Protein AF-A0A1S1Z083-F1 (afdb_monomer)

Solvent-accessible surface area (backbone atoms only — not comparable to full-atom values): 10699 Å² total; per-residue (Å²): 112,67,68,60,54,52,50,52,47,52,53,42,59,62,45,45,59,61,42,53,51,51,49,52,52,49,42,53,52,43,52,53,51,50,52,54,50,52,54,49,50,57,51,48,63,59,44,50,69,55,51,50,59,49,53,60,47,42,76,77,44,92,66,84,86,90,70,78,74,82,45,74,66,49,44,50,52,54,54,47,67,73,48,82,87,44,71,71,58,43,52,47,53,53,50,52,53,49,54,54,52,52,55,58,45,48,54,26,50,45,32,30,57,46,23,40,53,46,8,49,48,41,29,62,44,38,47,57,62,21,54,54,26,50,77,70,71,36,59,66,62,19,50,55,34,48,52,52,14,54,52,33,32,56,52,11,42,50,24,12,50,51,15,46,56,52,32,56,55,52,51,54,49,50,52,56,52,51,53,51,52,52,52,51,52,53,53,59,45,56,53,53,52,58,69,69,59,81,82,86,128

InterPro domains:
  IPR002898 MotA/TolQ/ExbB proton channel [PF01618] (91-172)
  IPR050790 ExbB/TolQ Biopolymer Transport [PTHR30625] (20-191)

Sequence (201 aa):
MDYVNKILFWISSGLMFPTVVALIVMFIISLVKLGENYQAFIQRVKQKKVIKPYIDQLKQTLVQPEFESSSLLMSSIMELFTFQDSLVRRERVIAEFEAKGRKSLSILKNLAKMGPVVGLMGTLIPMGPALVGLSSGDIASMANNMQMAFATTVVGLIIGGIGFILQNFQQRWFAEDYATLVFIVDLMQEENEKKKQPVLN

Secondary structure (DSSP, 8-state):
-HHHHHHHHHHHHHHHHHHHHHHHHHHHHHHHHHHHHHHHHHHHHHHHHHHHHHHHHHTTS-----S---SHHHHHHHHHHH-TT-HHHHHHHHHHHHHHHHHHHHHHHHHHHHHHHHHHHHHHHHHHHHHHHHHTT-HHHHHHHHHHHHHHHHHHHHHHHHHHHHHHHHHHHHHHHHHHHHHHHHHHHHHHHHHHSS---

pLDDT: mean 85.76, std 9.94, range [39.69, 98.19]

Radius of gyration: 26.5 Å; Cα contacts (8 Å, |Δi|>4): 154; chains: 1; bounding box: 56×36×83 Å

Foldseek 3Di:
DVVVVVVVLCVLLVVLVVLVVVLVVLLVVLVVLLVVVVVVVVVVVVVCVVVVVVLVVCVVPNDQDPDDCPDLLSVLSNQCVVCLDDPVSLVVSLVVLVVVLVVSLVSLVCLLPVLQVSLQSQQVSLVVVLVVCVVVVNVVSNVVSNVRSVVSNVSSVVSNVSSVVSSVVSVVVSVVSSVSSVVSSVSSVVVVVVVVPPPDD

Structure (mmCIF, N/CA/C/O backbone):
data_AF-A0A1S1Z083-F1
#
_entry.id   AF-A0A1S1Z083-F1
#
loop_
_atom_site.group_PDB
_atom_site.id
_atom_site.type_symbol
_atom_site.label_atom_id
_atom_site.label_alt_id
_atom_site.label_comp_id
_atom_site.label_asym_id
_atom_site.label_entity_id
_atom_site.label_seq_id
_atom_site.pdbx_PDB_ins_code
_atom_site.Cartn_x
_atom_site.Cartn_y
_atom_site.Cartn_z
_atom_site.occupancy
_atom_site.B_iso_or_equiv
_atom_site.auth_seq_id
_atom_site.auth_comp_id
_atom_site.auth_asym_id
_atom_site.auth_atom_id
_atom_site.pdbx_PDB_model_num
ATOM 1 N N . MET A 1 1 ? 19.079 -22.578 -31.623 1.00 61.78 1 MET A N 1
ATOM 2 C CA . MET A 1 1 ? 19.297 -21.507 -30.625 1.00 61.78 1 MET A CA 1
ATOM 3 C C . MET A 1 1 ? 18.619 -20.197 -31.029 1.00 61.78 1 MET A C 1
ATOM 5 O O . MET A 1 1 ? 17.928 -19.624 -30.198 1.00 61.78 1 MET A O 1
ATOM 9 N N . ASP A 1 2 ? 18.685 -19.778 -32.299 1.00 78.75 2 ASP A N 1
ATOM 10 C CA . ASP A 1 2 ? 18.092 -18.501 -32.753 1.00 78.75 2 ASP A CA 1
ATOM 11 C C . ASP A 1 2 ? 16.567 -18.394 -32.629 1.00 78.75 2 ASP A C 1
ATOM 13 O O . ASP A 1 2 ? 16.053 -17.324 -32.317 1.00 78.75 2 ASP A O 1
ATOM 17 N N . TYR A 1 3 ? 15.825 -19.489 -32.826 1.00 85.88 3 TYR A N 1
ATOM 18 C CA . TYR A 1 3 ? 14.364 -19.487 -32.665 1.00 85.88 3 TYR A CA 1
ATOM 19 C C . TYR A 1 3 ? 13.929 -19.236 -31.216 1.00 85.88 3 TYR A C 1
ATOM 21 O O . TYR A 1 3 ? 13.023 -18.443 -30.980 1.00 85.88 3 TYR A O 1
ATOM 29 N N . VAL A 1 4 ? 14.609 -19.855 -30.246 1.00 83.62 4 VAL A N 1
ATOM 30 C CA . VAL A 1 4 ? 14.336 -19.658 -28.813 1.00 83.62 4 VAL A CA 1
ATOM 31 C C . VAL A 1 4 ? 14.630 -18.211 -28.422 1.00 83.62 4 VAL A C 1
ATOM 33 O O . VAL A 1 4 ? 13.779 -17.553 -27.831 1.00 83.62 4 VAL A O 1
ATOM 36 N N . ASN A 1 5 ? 15.780 -17.679 -28.839 1.00 77.94 5 ASN A N 1
ATOM 37 C CA . ASN A 1 5 ? 16.156 -16.293 -28.557 1.00 77.94 5 ASN A CA 1
ATOM 38 C C . ASN A 1 5 ? 15.184 -15.283 -29.189 1.00 77.94 5 ASN A C 1
ATOM 40 O O . ASN A 1 5 ? 14.810 -14.312 -28.536 1.00 77.94 5 ASN A O 1
ATOM 44 N N . LYS A 1 6 ? 14.714 -15.524 -30.423 1.00 81.56 6 LYS A N 1
ATOM 45 C CA . LYS A 1 6 ? 13.708 -14.673 -31.084 1.00 81.56 6 LYS A CA 1
ATOM 46 C C . LYS A 1 6 ? 12.361 -14.690 -30.364 1.00 81.56 6 LYS A C 1
ATOM 48 O O . LYS A 1 6 ? 11.753 -13.634 -30.217 1.00 81.56 6 LYS A O 1
ATOM 53 N N . ILE A 1 7 ? 11.914 -15.858 -29.899 1.00 85.31 7 ILE A N 1
ATOM 54 C CA . ILE A 1 7 ? 10.669 -15.990 -29.130 1.00 85.31 7 ILE A CA 1
ATOM 55 C C . ILE A 1 7 ? 10.795 -15.262 -27.785 1.00 85.31 7 ILE A C 1
ATOM 57 O O . ILE A 1 7 ? 9.921 -14.471 -27.442 1.00 85.31 7 ILE A O 1
ATOM 61 N N . LEU A 1 8 ? 11.897 -15.461 -27.053 1.00 81.12 8 LEU A N 1
ATOM 62 C CA . LEU A 1 8 ? 12.150 -14.766 -25.784 1.00 81.12 8 LEU A CA 1
ATOM 63 C C . LEU A 1 8 ? 12.210 -13.244 -25.964 1.00 81.12 8 LEU A C 1
ATOM 65 O O . LEU A 1 8 ? 11.647 -12.510 -25.153 1.00 81.12 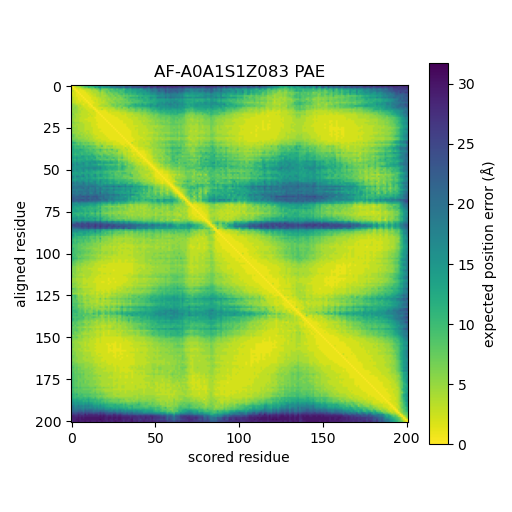8 LEU A O 1
ATOM 69 N N . PHE A 1 9 ? 12.858 -12.770 -27.029 1.00 80.44 9 PHE A N 1
ATOM 70 C CA . PHE A 1 9 ? 12.930 -11.346 -27.348 1.00 80.44 9 PHE A CA 1
ATOM 71 C C . PHE A 1 9 ? 11.541 -10.762 -27.625 1.00 80.44 9 PHE A C 1
ATOM 73 O O . PHE A 1 9 ? 11.179 -9.749 -27.037 1.00 80.44 9 PHE A O 1
ATOM 80 N N . TRP A 1 10 ? 10.728 -11.440 -28.440 1.00 83.75 10 TRP A N 1
ATOM 81 C CA . TRP A 1 10 ? 9.350 -11.025 -28.717 1.00 83.75 10 TRP A CA 1
ATOM 82 C C . TRP A 1 10 ? 8.485 -10.962 -27.458 1.00 83.75 10 TRP A C 1
ATOM 84 O O . TRP A 1 10 ? 7.745 -9.998 -27.271 1.00 83.75 10 TRP A O 1
ATOM 94 N N . ILE A 1 11 ? 8.603 -11.960 -26.579 1.00 84.06 11 ILE A N 1
ATOM 95 C CA . ILE A 1 11 ? 7.876 -11.987 -25.305 1.00 84.06 11 ILE A CA 1
ATOM 96 C C . ILE A 1 11 ? 8.317 -10.817 -24.417 1.00 84.06 11 ILE A C 1
ATOM 98 O O . ILE A 1 11 ? 7.468 -10.094 -23.903 1.00 84.06 11 ILE A O 1
ATOM 102 N N . SER A 1 12 ? 9.627 -10.600 -24.263 1.00 81.00 12 SER A N 1
ATOM 103 C CA . SER A 1 12 ? 10.177 -9.528 -23.423 1.00 81.00 12 SER A CA 1
ATOM 104 C C . SER A 1 12 ? 9.788 -8.138 -23.937 1.00 81.00 12 SER A C 1
ATOM 106 O O . SER A 1 12 ? 9.225 -7.335 -23.195 1.00 81.00 12 SER A O 1
ATOM 108 N N . SER A 1 13 ? 9.997 -7.869 -25.229 1.00 81.50 13 SER A N 1
ATOM 109 C CA . SER A 1 13 ? 9.636 -6.592 -25.852 1.00 81.50 13 SER A CA 1
ATOM 110 C C . SER A 1 13 ? 8.125 -6.350 -25.851 1.00 81.50 13 SER A C 1
ATOM 112 O O . SER A 1 13 ? 7.692 -5.222 -25.625 1.00 81.50 13 SER A O 1
ATOM 114 N N . GLY A 1 14 ? 7.310 -7.396 -26.024 1.00 86.62 14 GLY A N 1
ATOM 115 C CA . GLY A 1 14 ? 5.854 -7.304 -25.893 1.00 86.62 14 GLY A CA 1
ATOM 116 C C . GLY A 1 14 ? 5.398 -6.964 -24.470 1.00 86.62 14 GLY A C 1
ATOM 117 O O . GLY A 1 14 ? 4.393 -6.278 -24.294 1.00 86.62 14 GLY A O 1
ATOM 118 N N . LEU A 1 15 ? 6.161 -7.375 -23.452 1.00 88.69 15 LEU A N 1
ATOM 119 C CA . LEU A 1 15 ? 5.870 -7.096 -22.044 1.00 88.69 15 LEU A CA 1
ATOM 120 C C . LEU A 1 15 ? 6.208 -5.659 -21.617 1.00 88.69 15 LEU A C 1
ATOM 122 O O . LEU A 1 15 ? 5.798 -5.220 -20.542 1.00 88.69 15 LEU A O 1
ATOM 126 N N . MET A 1 16 ? 6.912 -4.899 -22.455 1.00 88.94 16 MET A N 1
ATOM 127 C CA . MET A 1 16 ? 7.300 -3.518 -22.171 1.00 88.94 16 MET A CA 1
ATOM 128 C C . MET A 1 16 ? 6.085 -2.607 -21.967 1.00 88.94 16 MET A C 1
ATOM 130 O O . MET A 1 16 ? 5.965 -1.940 -20.939 1.00 88.94 16 MET A O 1
ATOM 134 N N . PHE A 1 17 ? 5.151 -2.625 -22.920 1.00 91.12 17 PHE A N 1
ATOM 135 C CA . PHE A 1 17 ? 3.930 -1.825 -22.862 1.00 91.12 17 PHE A CA 1
ATOM 136 C C . PHE A 1 17 ? 3.078 -2.116 -21.610 1.00 91.12 17 PHE A C 1
ATOM 138 O O . PHE A 1 17 ? 2.804 -1.174 -20.862 1.00 91.12 17 PHE A O 1
ATOM 145 N N . PRO A 1 18 ? 2.702 -3.376 -21.296 1.00 93.12 18 PRO A N 1
ATOM 146 C CA . PRO A 1 18 ? 1.917 -3.660 -20.098 1.00 93.12 18 PRO A CA 1
ATOM 147 C C . PRO A 1 18 ? 2.672 -3.333 -18.805 1.00 93.12 18 PRO A C 1
ATOM 149 O O . PRO A 1 18 ? 2.039 -2.902 -17.844 1.00 93.12 18 PRO A O 1
ATOM 152 N N . THR A 1 19 ? 4.003 -3.466 -18.775 1.00 93.81 19 THR A N 1
ATOM 153 C CA . THR A 1 19 ? 4.814 -3.089 -17.603 1.00 93.81 19 THR A CA 1
ATOM 154 C C . THR A 1 19 ? 4.730 -1.589 -17.332 1.00 93.81 19 THR A C 1
ATOM 156 O O . THR A 1 19 ? 4.458 -1.184 -16.203 1.00 93.81 19 THR A O 1
ATOM 159 N N . VAL A 1 20 ? 4.896 -0.753 -18.362 1.00 92.75 20 VAL A N 1
ATOM 160 C CA . VAL A 1 20 ? 4.796 0.710 -18.228 1.00 92.75 20 VAL A CA 1
ATOM 161 C C . VAL A 1 20 ? 3.381 1.129 -17.823 1.00 92.75 20 VAL A C 1
ATOM 163 O O . VAL A 1 20 ? 3.221 1.948 -16.918 1.00 92.75 20 VAL A O 1
ATOM 166 N N . VAL A 1 21 ? 2.346 0.535 -18.425 1.00 95.44 21 VAL A N 1
ATOM 167 C CA . VAL A 1 21 ? 0.946 0.808 -18.057 1.00 95.44 21 VAL A CA 1
ATOM 168 C C . VAL A 1 21 ? 0.672 0.422 -16.602 1.00 95.44 21 VAL A C 1
ATOM 170 O O . VAL A 1 21 ? 0.122 1.228 -15.851 1.00 95.44 21 VAL A O 1
ATOM 173 N N . ALA A 1 22 ? 1.090 -0.772 -16.173 1.00 95.81 22 ALA A N 1
ATOM 174 C CA . ALA A 1 22 ? 0.936 -1.218 -14.792 1.00 95.81 22 ALA A CA 1
ATOM 175 C C . ALA A 1 22 ? 1.646 -0.271 -13.815 1.00 95.81 22 ALA A C 1
ATOM 177 O O . ALA A 1 22 ? 1.064 0.111 -12.802 1.00 95.81 22 ALA A O 1
ATOM 178 N N . LEU A 1 23 ? 2.864 0.165 -14.141 1.00 95.81 23 LEU A N 1
ATOM 179 C CA . LEU A 1 23 ? 3.636 1.102 -13.331 1.00 95.81 23 LEU A CA 1
ATOM 180 C C . LEU A 1 23 ? 2.918 2.452 -13.170 1.00 95.81 23 LEU A C 1
ATOM 182 O O . LEU A 1 23 ? 2.806 2.952 -12.052 1.00 95.81 23 LEU A O 1
ATOM 186 N N . ILE A 1 24 ? 2.370 3.013 -14.253 1.00 96.56 24 ILE A N 1
ATOM 187 C CA . ILE A 1 24 ? 1.594 4.264 -14.214 1.00 96.56 24 ILE A CA 1
ATOM 188 C C . ILE A 1 24 ? 0.332 4.094 -13.359 1.00 96.56 24 ILE A C 1
ATOM 190 O O . ILE A 1 24 ? 0.044 4.935 -12.507 1.00 96.56 24 ILE A O 1
ATOM 194 N N . VAL A 1 25 ? -0.403 2.992 -13.533 1.00 97.44 25 VAL A N 1
ATOM 195 C CA . VAL A 1 25 ? -1.604 2.700 -12.735 1.00 97.44 25 VAL A CA 1
ATOM 196 C C . VAL A 1 25 ? -1.255 2.579 -11.251 1.00 97.44 25 VAL A C 1
ATOM 198 O O . VAL A 1 25 ? -1.907 3.197 -10.410 1.00 97.44 25 VAL A O 1
ATOM 201 N N . MET A 1 26 ? -0.198 1.840 -10.908 1.00 97.56 26 MET A N 1
ATOM 202 C CA . MET A 1 26 ? 0.267 1.712 -9.525 1.00 97.56 26 MET A CA 1
ATOM 203 C C . MET A 1 26 ? 0.734 3.051 -8.947 1.00 97.56 26 MET A C 1
ATOM 205 O O . MET A 1 26 ? 0.487 3.317 -7.770 1.00 97.56 26 MET A O 1
ATOM 209 N N . PHE A 1 27 ? 1.351 3.912 -9.760 1.00 97.69 27 PHE A N 1
ATOM 210 C CA . PHE A 1 27 ? 1.729 5.263 -9.354 1.00 97.69 27 PHE A CA 1
ATOM 211 C C . PHE A 1 27 ? 0.506 6.100 -8.983 1.00 97.69 27 PHE A C 1
ATOM 213 O O . PHE A 1 27 ? 0.452 6.634 -7.874 1.00 97.69 27 PHE A O 1
ATOM 220 N N . ILE A 1 28 ? -0.520 6.129 -9.835 1.00 97.88 28 ILE A N 1
ATOM 221 C CA . ILE A 1 28 ? -1.776 6.836 -9.552 1.00 97.88 28 ILE A CA 1
ATOM 222 C C . ILE A 1 28 ? -2.424 6.293 -8.272 1.00 97.88 28 ILE A C 1
ATOM 224 O O . ILE A 1 28 ? -2.782 7.069 -7.386 1.00 97.88 28 ILE A O 1
ATOM 228 N N . ILE A 1 29 ? -2.512 4.966 -8.123 1.00 96.38 29 ILE A N 1
ATOM 229 C CA . ILE A 1 29 ? -3.058 4.332 -6.912 1.00 96.38 29 ILE A CA 1
ATOM 230 C C . ILE A 1 29 ? -2.255 4.745 -5.670 1.00 96.38 29 ILE A C 1
ATOM 232 O O . ILE A 1 29 ? -2.850 5.028 -4.629 1.00 96.38 29 ILE A O 1
ATOM 236 N N . SER A 1 30 ? -0.924 4.815 -5.760 1.00 97.00 30 SER A N 1
ATOM 237 C CA . SER A 1 30 ? -0.079 5.230 -4.634 1.00 97.00 30 SER A CA 1
ATOM 238 C C . SER A 1 30 ? -0.352 6.674 -4.200 1.00 97.00 30 SER A C 1
ATOM 240 O O . SER A 1 30 ? -0.443 6.937 -3.001 1.00 97.00 30 SER A O 1
ATOM 242 N N . LEU A 1 31 ? -0.579 7.587 -5.152 1.00 96.56 31 LEU A N 1
ATOM 243 C CA . LEU A 1 31 ? -0.923 8.983 -4.870 1.00 96.56 31 LEU A CA 1
ATOM 244 C C . LEU A 1 31 ? -2.312 9.112 -4.238 1.00 96.56 31 LEU A C 1
ATOM 246 O O . LEU A 1 31 ? -2.472 9.831 -3.252 1.00 96.56 31 LEU A O 1
ATOM 250 N N . VAL A 1 32 ? -3.301 8.372 -4.751 1.00 96.06 32 VAL A N 1
ATOM 251 C CA . VAL A 1 32 ? -4.649 8.334 -4.164 1.00 96.06 32 VAL A CA 1
ATOM 252 C C . VAL A 1 32 ? -4.586 7.829 -2.721 1.00 96.06 32 VAL A C 1
ATOM 254 O O . VAL A 1 32 ? -5.123 8.471 -1.821 1.00 96.06 32 VAL A O 1
ATOM 257 N N . LYS A 1 33 ? -3.859 6.733 -2.461 1.00 93.69 33 LYS A N 1
ATOM 258 C CA . LYS A 1 33 ? -3.701 6.182 -1.105 1.00 93.69 33 LYS A CA 1
ATOM 259 C C . LYS A 1 33 ? -2.965 7.125 -0.158 1.00 93.69 33 LYS A C 1
ATOM 261 O O . LYS A 1 33 ? -3.289 7.168 1.028 1.00 93.69 33 LYS A O 1
ATOM 266 N N . LEU A 1 34 ? -2.008 7.895 -0.667 1.00 93.69 34 LEU A N 1
ATOM 267 C CA . LEU A 1 34 ? -1.325 8.928 0.104 1.00 93.69 34 LEU A CA 1
ATOM 268 C C . LEU A 1 34 ? -2.300 10.036 0.530 1.00 93.69 34 LEU A C 1
ATOM 270 O O . LEU A 1 34 ? -2.310 10.414 1.703 1.00 93.69 34 LEU A O 1
ATOM 274 N N . GLY A 1 35 ? -3.167 10.489 -0.381 1.00 90.81 35 GLY A N 1
ATOM 275 C CA . GLY A 1 35 ? -4.223 11.462 -0.088 1.00 90.81 35 GLY A CA 1
ATOM 276 C C . GLY A 1 35 ? -5.263 10.944 0.913 1.00 90.81 35 GLY A C 1
ATOM 277 O O . GLY A 1 35 ? -5.538 11.607 1.914 1.00 90.81 35 GLY A O 1
ATOM 278 N N . GLU A 1 36 ? -5.783 9.731 0.702 1.00 88.38 36 GLU A N 1
ATOM 279 C CA . GLU A 1 36 ? -6.720 9.078 1.630 1.00 88.38 36 GLU A CA 1
ATOM 280 C C . GLU A 1 36 ? -6.130 8.971 3.045 1.00 88.38 36 GLU A C 1
ATOM 282 O O . GLU A 1 36 ? -6.797 9.267 4.039 1.00 88.38 36 GLU A O 1
ATOM 287 N N . ASN A 1 37 ? -4.855 8.587 3.156 1.00 87.06 37 ASN A N 1
ATOM 288 C CA . ASN A 1 37 ? -4.204 8.444 4.452 1.00 87.06 37 ASN A CA 1
ATOM 289 C C . ASN A 1 37 ? -3.940 9.794 5.135 1.00 87.06 37 ASN A C 1
ATOM 291 O O . ASN A 1 37 ? -3.983 9.873 6.362 1.00 87.06 37 ASN A O 1
ATOM 295 N N . TYR A 1 38 ? -3.694 10.860 4.369 1.00 86.44 38 TYR A N 1
ATOM 296 C CA . TYR A 1 38 ? -3.587 12.216 4.911 1.00 86.44 38 TYR A CA 1
ATOM 297 C C . TYR A 1 38 ? -4.922 12.695 5.498 1.00 86.44 38 TYR A C 1
ATOM 299 O O . TYR A 1 38 ? -4.967 13.215 6.616 1.00 86.44 38 TYR A O 1
ATOM 307 N N . GLN A 1 39 ? -6.030 12.442 4.797 1.00 82.81 39 GLN A N 1
ATOM 308 C CA . GLN A 1 39 ? -7.369 12.717 5.317 1.00 82.81 39 GLN A CA 1
ATOM 309 C C . GLN A 1 39 ? -7.654 11.907 6.591 1.00 82.81 39 GLN A C 1
ATOM 311 O O . GLN A 1 39 ? -8.108 12.469 7.593 1.00 82.81 39 GLN A O 1
ATOM 316 N N . ALA A 1 40 ? -7.331 10.611 6.583 1.00 81.88 40 ALA A N 1
ATOM 317 C CA . ALA A 1 40 ? -7.477 9.741 7.747 1.00 81.88 40 ALA A CA 1
ATOM 318 C C . ALA A 1 40 ? -6.623 10.218 8.934 1.00 81.88 40 ALA A C 1
ATOM 320 O O . ALA A 1 40 ? -7.086 10.195 10.072 1.00 81.88 40 ALA A O 1
ATOM 321 N N . PHE A 1 41 ? -5.408 10.720 8.687 1.00 82.06 41 PHE A N 1
ATOM 322 C CA . PHE A 1 41 ? -4.547 11.290 9.724 1.00 82.06 41 PHE A CA 1
ATOM 323 C C . PHE A 1 41 ? -5.211 12.479 10.429 1.00 82.06 41 PHE A C 1
ATOM 325 O O . PHE A 1 41 ? -5.302 12.497 11.659 1.00 82.06 41 PHE A O 1
ATOM 332 N N . ILE A 1 42 ? -5.728 13.446 9.664 1.00 80.88 42 ILE A N 1
ATOM 333 C CA . ILE A 1 42 ? -6.412 14.624 10.220 1.00 80.88 42 ILE A CA 1
ATOM 334 C C . ILE A 1 42 ? -7.648 14.204 11.020 1.00 80.88 42 ILE A C 1
ATOM 336 O O . ILE A 1 42 ? -7.859 14.686 12.137 1.00 80.88 42 ILE A O 1
ATOM 340 N N . GLN A 1 43 ? -8.461 13.296 10.472 1.00 80.25 43 GLN A N 1
ATOM 341 C CA . GLN A 1 43 ? -9.640 12.775 11.165 1.00 80.25 43 GLN A CA 1
ATOM 342 C C . GLN A 1 43 ? -9.258 12.079 12.471 1.00 80.25 43 GLN A C 1
ATOM 344 O O . GLN A 1 43 ? -9.884 12.331 13.497 1.00 80.25 43 GLN A O 1
ATOM 349 N N . ARG A 1 44 ? -8.186 11.283 12.478 1.00 77.06 44 ARG A N 1
ATOM 350 C CA . ARG A 1 44 ? -7.744 10.541 13.663 1.00 77.06 44 ARG A CA 1
ATOM 351 C C . ARG A 1 44 ? -7.231 11.461 14.768 1.00 77.06 44 ARG A C 1
ATOM 353 O O . ARG A 1 44 ? -7.510 11.213 15.937 1.00 77.06 44 ARG A O 1
ATOM 360 N N . VAL A 1 45 ? -6.550 12.558 14.428 1.00 78.56 45 VAL A N 1
ATOM 361 C CA . VAL A 1 45 ? -6.155 13.581 15.416 1.00 78.56 45 VAL A CA 1
ATOM 362 C C . VAL A 1 45 ? -7.383 14.221 16.073 1.00 78.56 45 VAL A C 1
ATOM 364 O O . VAL A 1 45 ? -7.391 14.420 17.288 1.00 78.56 45 VAL A O 1
ATOM 367 N N . LYS A 1 46 ? -8.445 14.496 15.304 1.00 78.31 46 LYS A N 1
ATOM 368 C CA . LYS A 1 46 ? -9.719 14.996 15.850 1.00 78.31 46 LYS A CA 1
ATOM 369 C C . LYS A 1 46 ? -10.427 13.932 16.696 1.00 78.31 46 LYS A C 1
ATOM 371 O O . LYS A 1 46 ? -10.846 14.225 17.810 1.00 78.31 46 LYS A O 1
ATOM 376 N N . GLN A 1 47 ? -10.489 12.692 16.215 1.00 76.44 47 GLN A N 1
ATOM 377 C CA . GLN A 1 47 ? -11.149 11.575 16.896 1.00 76.44 47 GLN A CA 1
ATOM 378 C C . GLN A 1 47 ? -10.461 11.189 18.202 1.00 76.44 47 GLN A C 1
ATOM 380 O O . GLN A 1 47 ? -11.152 10.901 19.172 1.00 76.44 47 GLN A O 1
ATOM 385 N N . LYS A 1 48 ? -9.124 11.251 18.293 1.00 77.94 48 LYS A N 1
ATOM 386 C CA . LYS A 1 48 ? -8.406 10.979 19.551 1.00 77.94 48 LYS A CA 1
ATOM 387 C C . LYS A 1 48 ? -8.858 11.893 20.695 1.00 77.94 48 LYS A C 1
ATOM 389 O O . LYS A 1 48 ? -8.848 11.448 21.838 1.00 77.94 48 LYS A O 1
ATOM 394 N N . LYS A 1 49 ? -9.298 13.128 20.411 1.00 77.56 49 LYS A N 1
ATOM 395 C CA . LYS A 1 49 ? -9.853 14.035 21.433 1.00 77.56 49 LYS A CA 1
ATOM 396 C C . LYS A 1 49 ? -11.217 13.589 21.968 1.00 77.56 49 LYS A C 1
ATOM 398 O O . LYS A 1 49 ? -11.539 13.946 23.090 1.00 77.56 49 LYS A O 1
ATOM 403 N N . VAL A 1 50 ? -11.985 12.826 21.190 1.00 76.81 50 VAL A N 1
ATOM 404 C CA . VAL A 1 50 ? -13.322 12.327 21.561 1.00 76.81 50 VAL A CA 1
ATOM 405 C C . VAL A 1 50 ? -13.240 10.912 22.139 1.00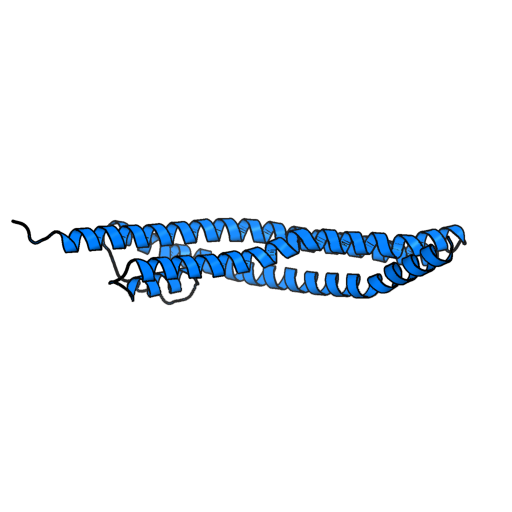 76.81 50 VAL A C 1
ATOM 407 O O . VAL A 1 50 ? -13.812 10.631 23.184 1.00 76.81 50 VAL A O 1
ATOM 410 N N . ILE A 1 51 ? -12.469 10.026 21.502 1.00 76.06 51 ILE A N 1
ATOM 411 C CA . ILE A 1 51 ? -12.357 8.617 21.898 1.00 76.06 51 ILE A CA 1
ATOM 412 C C . ILE A 1 51 ? -11.608 8.476 23.222 1.00 76.06 51 ILE A C 1
ATOM 414 O O . ILE A 1 51 ? -12.026 7.698 24.066 1.00 76.06 51 ILE A O 1
ATOM 418 N N . LYS A 1 52 ? -10.517 9.222 23.442 1.00 81.69 52 LYS A N 1
ATOM 419 C CA . LYS A 1 52 ? -9.726 9.090 24.675 1.00 81.69 52 LYS A CA 1
ATOM 420 C C . LYS A 1 52 ? -10.552 9.344 25.953 1.00 81.69 52 LYS A C 1
ATOM 422 O O . LYS A 1 52 ? -10.555 8.450 26.795 1.00 81.69 52 LYS A O 1
ATOM 427 N N . PRO A 1 53 ? -11.283 10.471 26.101 1.00 79.94 53 PRO A N 1
ATOM 428 C CA . PRO A 1 53 ? -12.121 10.682 27.281 1.00 79.94 53 PRO A CA 1
ATOM 429 C C . PRO A 1 53 ? -13.268 9.671 27.377 1.00 79.94 53 PRO A C 1
ATOM 431 O O . PRO A 1 53 ? -13.579 9.239 28.480 1.00 79.94 53 PRO A O 1
ATOM 434 N N . TYR A 1 54 ? -13.840 9.228 26.250 1.00 79.38 54 TYR A N 1
ATOM 435 C CA . TYR A 1 54 ? -14.856 8.172 26.257 1.00 79.38 54 TYR A CA 1
ATOM 436 C C . TYR A 1 54 ? -14.309 6.847 26.804 1.00 79.38 54 TYR A C 1
ATOM 438 O O . TYR A 1 54 ? -14.923 6.252 27.678 1.00 79.38 54 TYR A O 1
ATOM 446 N N . ILE A 1 55 ? -13.128 6.407 26.358 1.00 79.62 55 ILE A N 1
ATOM 447 C CA . ILE A 1 55 ? -12.475 5.194 26.875 1.00 79.62 55 ILE A CA 1
ATOM 448 C C . ILE A 1 55 ? -12.119 5.345 28.358 1.00 79.62 55 ILE A C 1
ATOM 450 O O . ILE A 1 55 ? -12.263 4.391 29.120 1.00 79.62 55 ILE A O 1
ATOM 454 N N . ASP A 1 56 ? -11.671 6.527 28.786 1.00 81.81 56 ASP A N 1
ATOM 455 C CA . ASP A 1 56 ? -11.375 6.786 30.197 1.00 81.81 56 ASP A CA 1
ATOM 456 C C . ASP A 1 56 ? -12.643 6.764 31.070 1.00 81.81 56 ASP A C 1
ATOM 458 O O . ASP A 1 56 ? -12.598 6.253 32.188 1.00 81.81 56 ASP A O 1
ATOM 462 N N . GLN A 1 57 ? -13.782 7.224 30.545 1.00 80.94 57 GLN A N 1
ATOM 463 C CA . GLN A 1 57 ? -15.088 7.090 31.193 1.00 80.94 57 GLN A CA 1
ATOM 464 C C . GLN A 1 57 ? -15.567 5.630 31.207 1.00 80.94 57 GLN A C 1
ATOM 466 O O . GLN A 1 57 ? -16.053 5.154 32.232 1.00 80.94 57 GLN A O 1
ATOM 471 N N . LEU A 1 58 ? -15.351 4.891 30.112 1.00 79.44 58 LEU A N 1
ATOM 472 C CA . LEU A 1 58 ? -15.762 3.492 29.975 1.00 79.44 58 LEU A CA 1
ATOM 473 C C . LEU A 1 58 ? -15.078 2.564 30.986 1.00 79.44 58 LEU A C 1
ATOM 475 O O . LEU A 1 58 ? -15.674 1.592 31.439 1.00 79.44 58 LEU A O 1
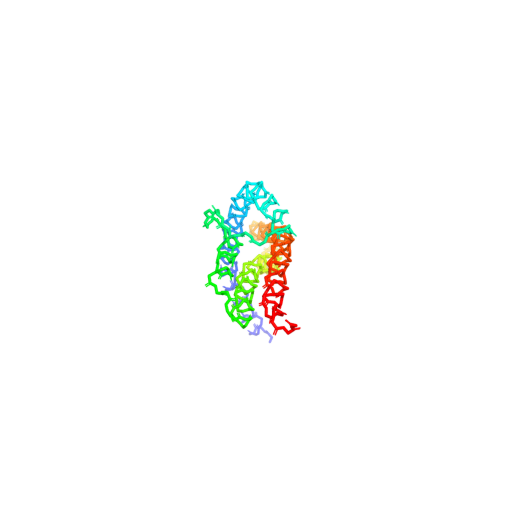ATOM 479 N N . LYS A 1 59 ? -13.833 2.884 31.368 1.00 76.38 59 LYS A N 1
ATOM 480 C CA . LYS A 1 59 ? -13.098 2.188 32.439 1.00 76.38 59 LYS A CA 1
ATOM 481 C C . LYS A 1 59 ? -13.797 2.272 33.795 1.00 76.38 59 LYS A C 1
ATOM 483 O O . LYS A 1 59 ? -13.592 1.397 34.627 1.00 76.38 59 LYS A O 1
ATOM 488 N N . GLN A 1 60 ? -14.548 3.345 34.046 1.00 77.06 60 GLN A N 1
ATOM 489 C CA . GLN A 1 60 ? -15.216 3.580 35.328 1.00 77.06 60 GLN A CA 1
ATOM 490 C C . GLN A 1 60 ? -16.665 3.100 35.309 1.00 77.06 60 GLN A C 1
ATOM 492 O O . GLN A 1 60 ? -17.168 2.588 36.307 1.00 77.06 60 GLN A O 1
ATOM 497 N N . THR A 1 61 ? -17.365 3.278 34.191 1.00 77.31 61 THR A N 1
ATOM 498 C CA . THR A 1 61 ? -18.765 2.878 34.036 1.00 77.31 61 THR A CA 1
ATOM 499 C C . THR A 1 61 ? -19.024 2.544 32.577 1.00 77.31 61 THR A C 1
ATOM 501 O O . THR A 1 61 ? -18.584 3.269 31.689 1.00 77.31 61 THR A O 1
ATOM 504 N N . LEU A 1 62 ? -19.762 1.468 32.313 1.00 76.50 62 LEU A N 1
ATOM 505 C CA . LEU A 1 62 ? -20.174 1.143 30.952 1.00 76.50 62 LEU A CA 1
ATOM 506 C C . LEU A 1 62 ? -21.235 2.139 30.483 1.00 76.50 62 LEU A C 1
ATOM 508 O O . LEU A 1 62 ? -22.374 2.132 30.943 1.00 76.50 62 LEU A O 1
ATOM 512 N N . VAL A 1 63 ? -20.818 3.026 29.579 1.00 77.81 63 VAL A N 1
ATOM 513 C CA . VAL A 1 63 ? -21.641 4.100 29.018 1.00 77.81 63 VAL A CA 1
ATOM 514 C C . VAL A 1 63 ? -21.823 3.863 27.525 1.00 77.81 63 VAL A C 1
ATOM 516 O O . VAL A 1 63 ? -20.868 3.544 26.807 1.00 77.81 63 VAL A O 1
ATOM 519 N N . GLN A 1 64 ? -23.058 4.028 27.051 1.00 76.06 64 GLN A N 1
ATOM 520 C CA . GLN A 1 64 ? -23.345 3.923 25.627 1.00 76.06 64 GLN A CA 1
ATOM 521 C C . GLN A 1 64 ? -22.608 5.023 24.844 1.00 76.06 64 GLN A C 1
ATOM 523 O O . GLN A 1 64 ? -22.473 6.149 25.323 1.00 76.06 64 GLN A O 1
ATOM 528 N N . PRO A 1 65 ? -22.091 4.710 23.652 1.00 74.88 65 PRO A N 1
ATOM 529 C CA . PRO A 1 65 ? -21.427 5.697 22.807 1.00 74.88 65 PRO A CA 1
ATOM 530 C C . PRO A 1 65 ? -22.409 6.790 22.335 1.00 74.88 65 PRO A C 1
ATOM 532 O O . PRO A 1 65 ? -23.444 6.480 21.759 1.00 74.88 65 PRO A O 1
ATOM 535 N N . GLU A 1 66 ? -22.061 8.070 22.525 1.00 68.44 66 GLU A N 1
ATOM 536 C CA . GLU A 1 66 ? -22.855 9.245 22.086 1.00 68.44 66 GLU A CA 1
ATOM 537 C C . GLU A 1 66 ? -22.225 10.005 20.896 1.00 68.44 66 GLU A C 1
ATOM 539 O O . GLU A 1 66 ? -22.593 11.135 20.582 1.00 68.44 66 GLU A O 1
ATOM 544 N N . PHE A 1 67 ? -21.241 9.413 20.216 1.00 71.75 67 PHE A N 1
ATOM 545 C CA . PHE A 1 67 ? -20.530 10.054 19.102 1.00 71.75 67 PHE A CA 1
ATOM 546 C C . PHE A 1 67 ? -21.055 9.613 17.728 1.00 71.75 67 PHE A C 1
ATOM 548 O O . PHE A 1 67 ? -21.375 8.449 17.520 1.00 71.75 67 PHE A O 1
ATOM 555 N N . GLU A 1 68 ? -21.074 10.516 16.741 1.00 69.75 68 GLU A N 1
ATOM 556 C CA . GLU A 1 68 ? -21.436 10.165 15.360 1.00 69.75 68 GLU A CA 1
ATOM 557 C C . GLU A 1 68 ? -20.445 9.172 14.725 1.00 69.75 68 GLU A C 1
ATOM 559 O O . GLU A 1 68 ? -19.226 9.241 14.929 1.00 69.75 68 GLU A O 1
ATOM 564 N N . SER A 1 69 ? -20.964 8.264 13.891 1.00 63.72 69 SER A N 1
ATOM 565 C CA . SER A 1 69 ? -20.201 7.235 13.177 1.00 63.72 69 SER A CA 1
ATOM 566 C C . SER A 1 69 ? -19.342 7.832 12.054 1.00 63.72 69 SER A C 1
ATOM 568 O O . SER A 1 69 ? -19.661 7.725 10.871 1.00 63.72 69 SER A O 1
ATOM 570 N N . SER A 1 70 ? -18.232 8.467 12.432 1.00 68.19 70 SER A N 1
ATOM 571 C CA . SER A 1 70 ? -17.290 9.109 11.503 1.00 68.19 70 SER A CA 1
ATOM 572 C C . SER A 1 70 ? -16.084 8.234 11.133 1.00 68.19 70 SER A C 1
ATOM 574 O O . SER A 1 70 ? -15.297 8.602 10.261 1.00 68.19 70 SER A O 1
ATOM 576 N N . SER A 1 71 ? -15.917 7.075 11.781 1.00 78.31 71 SER A N 1
ATOM 577 C CA . SER A 1 71 ? -14.853 6.112 11.480 1.00 78.31 71 SER A CA 1
ATOM 578 C C . SER A 1 71 ? -15.278 4.662 11.669 1.00 78.31 71 SER A C 1
ATOM 580 O O . SER A 1 71 ? -16.259 4.358 12.344 1.00 78.31 71 SER A O 1
ATOM 582 N N . LEU A 1 72 ? -14.472 3.766 11.094 1.00 80.19 72 LEU A N 1
ATOM 583 C CA . LEU A 1 72 ? -14.636 2.313 11.172 1.00 80.19 72 LEU A CA 1
ATOM 584 C C . LEU A 1 72 ? -14.585 1.807 12.626 1.00 80.19 72 LEU A C 1
ATOM 586 O O . LEU A 1 72 ? -15.337 0.912 12.999 1.00 80.19 72 LEU A O 1
ATOM 590 N N . LEU A 1 73 ? -13.744 2.413 13.472 1.00 81.12 73 LEU A N 1
ATOM 591 C CA . LEU A 1 73 ? -13.712 2.133 14.909 1.00 81.12 73 LEU A CA 1
ATOM 592 C C . LEU A 1 73 ? -15.045 2.528 15.554 1.00 81.12 73 LEU A C 1
ATOM 594 O O . LEU A 1 73 ? -15.668 1.707 16.219 1.00 81.12 73 LEU A O 1
ATOM 598 N N . MET A 1 74 ? -15.508 3.761 15.327 1.00 80.12 74 MET A N 1
ATOM 599 C CA . MET A 1 74 ? -16.731 4.278 15.948 1.00 80.12 74 MET A CA 1
ATOM 600 C C . MET A 1 74 ? -17.9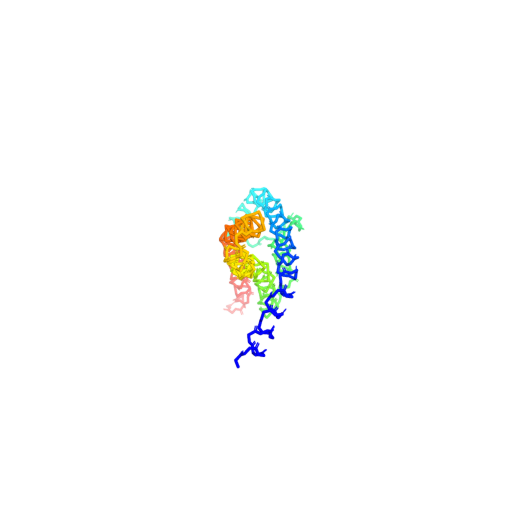72 3.477 15.543 1.00 80.12 74 MET A C 1
ATOM 602 O O . MET A 1 74 ? -18.787 3.154 16.403 1.00 80.12 74 MET A O 1
ATOM 606 N N . SER A 1 75 ? -18.090 3.099 14.265 1.00 82.75 75 SER A N 1
ATOM 607 C CA . SER A 1 75 ? -19.186 2.241 13.804 1.00 82.75 75 SER A CA 1
ATOM 608 C C . SER A 1 75 ? -19.147 0.862 14.463 1.00 82.75 75 SER A C 1
ATOM 610 O O . SER A 1 75 ? -20.189 0.334 14.828 1.00 82.75 75 SER A O 1
ATOM 612 N N . SER A 1 76 ? -17.949 0.301 14.658 1.00 81.06 76 SER A N 1
ATOM 613 C CA . SER A 1 76 ? -17.787 -1.011 15.296 1.00 81.06 76 SER A CA 1
ATOM 614 C C . SER A 1 76 ? -18.120 -0.955 16.787 1.00 81.06 76 SER A C 1
ATOM 616 O O . SER A 1 76 ? -18.770 -1.861 17.290 1.00 81.06 76 SER A O 1
ATOM 618 N N . ILE A 1 77 ? -17.755 0.126 17.492 1.00 83.06 77 ILE A N 1
ATOM 619 C CA . ILE A 1 77 ? -18.180 0.329 18.886 1.00 83.06 77 ILE A CA 1
ATOM 620 C C . ILE A 1 77 ? -19.706 0.412 18.964 1.00 83.06 77 ILE A C 1
ATOM 622 O O . ILE A 1 77 ? -20.305 -0.308 19.752 1.00 83.06 77 ILE A O 1
ATOM 626 N N . MET A 1 78 ? -20.346 1.238 18.135 1.00 82.19 78 MET A N 1
ATOM 627 C CA . MET A 1 78 ? -21.811 1.343 18.107 1.00 82.19 78 MET A CA 1
ATOM 628 C C . MET A 1 78 ? -22.477 -0.025 17.911 1.00 82.19 78 MET A C 1
ATOM 630 O O . MET A 1 78 ? -23.385 -0.394 18.654 1.00 82.19 78 MET A O 1
ATOM 634 N N . GLU A 1 79 ? -21.972 -0.814 16.962 1.00 83.62 79 GLU A N 1
ATOM 635 C CA . GLU A 1 79 ? -22.480 -2.155 16.679 1.00 83.62 79 GLU A CA 1
ATOM 636 C C . GLU A 1 79 ? -22.298 -3.117 17.869 1.00 83.62 79 GLU A C 1
ATOM 638 O O . GLU A 1 79 ? -23.221 -3.868 18.196 1.00 83.62 79 GLU A O 1
ATOM 643 N N . LEU A 1 80 ? -21.177 -3.041 18.599 1.00 83.06 80 LEU A N 1
ATOM 644 C CA . LEU A 1 80 ? -20.970 -3.824 19.826 1.00 83.06 80 LEU A CA 1
ATOM 645 C C . LEU A 1 80 ? -22.055 -3.558 20.882 1.00 83.06 80 LEU A C 1
ATOM 647 O O . LEU A 1 80 ? -22.545 -4.503 21.501 1.00 83.06 80 LEU A O 1
ATOM 651 N N . PHE A 1 81 ? -22.467 -2.299 21.061 1.00 76.81 81 PHE A N 1
ATOM 652 C CA . PHE A 1 81 ? -23.489 -1.917 22.045 1.00 76.81 81 PHE A CA 1
ATOM 653 C C . PHE A 1 81 ? -24.929 -2.224 21.598 1.00 76.81 81 PHE A C 1
ATOM 655 O O . PHE A 1 81 ? -25.805 -2.357 22.456 1.00 76.81 81 PHE A O 1
ATOM 662 N N . THR A 1 82 ? -25.186 -2.406 20.294 1.00 77.38 82 THR A N 1
ATOM 663 C CA . THR A 1 82 ? -26.510 -2.840 19.796 1.00 77.38 82 THR A CA 1
ATOM 664 C C . THR A 1 82 ? -26.835 -4.302 20.107 1.00 77.38 82 THR A C 1
ATOM 666 O O . THR A 1 82 ? -28.006 -4.668 20.202 1.00 77.38 82 THR A O 1
ATOM 669 N N . PHE A 1 83 ? -25.824 -5.148 20.310 1.00 67.88 83 PHE A N 1
ATOM 670 C CA . PHE A 1 83 ? -25.999 -6.581 20.544 1.00 67.88 83 PHE A CA 1
ATOM 671 C C . PHE A 1 83 ? -25.524 -6.973 21.948 1.00 67.88 83 PHE A C 1
ATOM 673 O O . PHE A 1 83 ? -24.469 -7.583 22.131 1.00 67.88 83 PHE A O 1
ATOM 680 N N . GLN A 1 84 ? -26.325 -6.628 22.959 1.00 61.47 84 GLN A N 1
ATOM 681 C CA . GLN A 1 84 ? -25.967 -6.844 24.367 1.00 61.47 84 GLN A CA 1
ATOM 682 C C . GLN A 1 84 ? -25.934 -8.332 24.771 1.00 61.47 84 GLN A C 1
ATOM 684 O O . GLN A 1 84 ? -25.135 -8.696 25.636 1.00 61.47 84 GLN A O 1
ATOM 689 N N . ASP A 1 85 ? -26.697 -9.198 24.091 1.00 63.94 85 ASP A N 1
ATOM 690 C CA . ASP A 1 85 ? -27.030 -10.537 24.602 1.00 63.94 85 ASP A CA 1
ATOM 691 C C . ASP A 1 85 ? -26.177 -11.720 24.108 1.00 63.94 85 ASP A C 1
ATOM 693 O O . ASP A 1 85 ? -26.304 -12.812 24.660 1.00 63.94 85 ASP A O 1
ATOM 697 N N . SER A 1 86 ? -25.289 -11.577 23.110 1.00 74.19 86 SER A N 1
ATOM 698 C CA . SER A 1 86 ? -24.482 -12.733 22.656 1.00 74.19 86 SER A CA 1
ATOM 699 C C . SER A 1 86 ? -23.006 -12.435 22.388 1.00 74.19 86 SER A C 1
ATOM 701 O O . SER A 1 86 ? -22.656 -11.598 21.556 1.00 74.19 86 SER A O 1
ATOM 703 N N . LEU A 1 87 ? -22.136 -13.204 23.059 1.00 79.25 87 LEU A N 1
ATOM 704 C CA . LEU A 1 87 ? -20.675 -13.183 22.888 1.00 79.25 87 LEU A CA 1
ATOM 705 C C . LEU A 1 87 ? -20.271 -13.432 21.431 1.00 79.25 87 LEU A C 1
ATOM 707 O O . LEU A 1 87 ? -19.489 -12.675 20.866 1.00 79.25 87 LEU A O 1
ATOM 711 N N . VAL A 1 88 ? -20.915 -14.414 20.795 1.00 83.06 88 VAL A N 1
ATOM 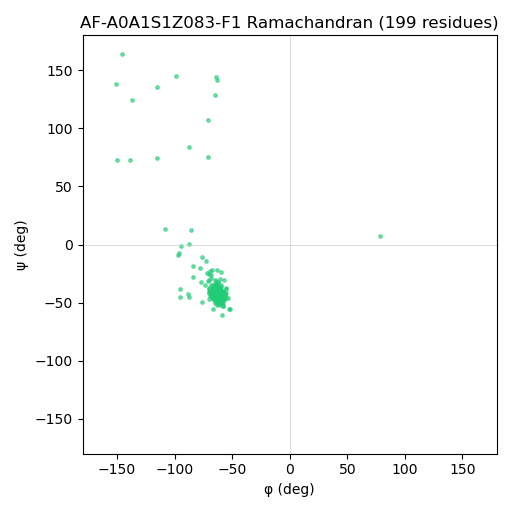712 C CA . VAL A 1 88 ? -20.697 -14.790 19.389 1.00 83.06 88 VAL A CA 1
ATOM 713 C C . VAL A 1 88 ? -20.880 -13.599 18.443 1.00 83.06 88 VAL A C 1
ATOM 715 O O . VAL A 1 88 ? -20.156 -13.449 17.459 1.00 83.06 88 VAL A O 1
ATOM 718 N N . ARG A 1 89 ? -21.848 -12.716 18.723 1.00 82.19 89 ARG A N 1
ATOM 719 C CA . ARG A 1 89 ? -22.110 -11.559 17.863 1.00 82.19 89 ARG A CA 1
ATOM 720 C C . ARG A 1 89 ? -21.077 -10.448 18.070 1.00 82.19 89 ARG A C 1
ATOM 722 O O . ARG A 1 89 ? -20.717 -9.802 17.093 1.00 82.19 89 ARG A O 1
ATOM 729 N N . ARG A 1 90 ? -20.531 -10.284 19.280 1.00 83.25 90 ARG A N 1
ATOM 730 C CA . ARG A 1 90 ? -19.410 -9.358 19.541 1.00 83.25 90 ARG A CA 1
ATOM 731 C C . ARG A 1 90 ? -18.112 -9.828 18.883 1.00 83.25 90 ARG A C 1
ATOM 733 O O . ARG A 1 90 ? -17.433 -9.028 18.244 1.00 83.25 90 ARG A O 1
ATOM 740 N N . GLU A 1 91 ? -17.810 -11.123 18.963 1.00 86.31 91 GLU A N 1
ATOM 741 C CA . GLU A 1 91 ? -16.660 -11.723 18.268 1.00 86.31 91 GLU A CA 1
ATOM 742 C C . GLU A 1 91 ? -16.748 -11.521 16.754 1.00 86.31 91 GLU A C 1
ATOM 744 O O . GLU A 1 91 ? -15.756 -11.178 16.110 1.00 86.31 91 GLU A O 1
ATOM 749 N N . ARG A 1 92 ? -17.952 -11.650 16.182 1.00 88.56 92 ARG A N 1
ATOM 750 C CA . ARG A 1 92 ? -18.178 -11.366 14.764 1.00 88.56 92 ARG A CA 1
ATOM 751 C C . ARG A 1 92 ? -17.844 -9.916 14.398 1.00 88.56 92 ARG A C 1
ATOM 753 O O . ARG A 1 92 ? -17.201 -9.705 13.373 1.00 88.56 92 ARG A O 1
ATOM 760 N N . VAL A 1 93 ? -18.232 -8.932 15.212 1.00 88.12 93 VAL A N 1
ATOM 761 C CA . VAL A 1 93 ? -17.914 -7.511 14.956 1.00 88.12 93 VAL A CA 1
ATOM 762 C C . VAL A 1 93 ? -16.399 -7.278 14.963 1.00 88.12 93 VAL A C 1
ATOM 764 O O . VAL A 1 93 ? -15.876 -6.620 14.061 1.00 88.12 93 VAL A O 1
ATOM 767 N N . ILE A 1 94 ? -15.673 -7.872 15.918 1.00 89.94 94 ILE A N 1
ATOM 768 C CA . ILE A 1 94 ? -14.201 -7.812 15.950 1.00 89.94 94 ILE A CA 1
ATOM 769 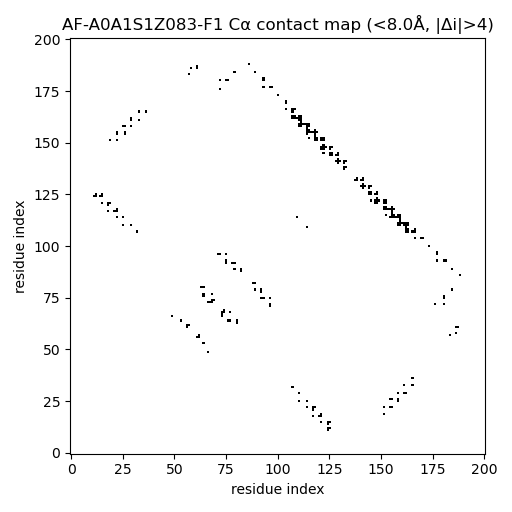C C . ILE A 1 94 ? -13.603 -8.457 14.692 1.00 89.94 94 ILE A C 1
ATOM 771 O O . ILE A 1 94 ? -12.733 -7.864 14.051 1.00 89.94 94 ILE A O 1
ATOM 775 N N . ALA A 1 95 ? -14.085 -9.638 14.300 1.00 90.50 95 ALA A N 1
ATOM 776 C CA . ALA A 1 95 ? -13.597 -10.340 13.115 1.00 90.50 95 ALA A CA 1
ATOM 777 C C . ALA A 1 95 ? -13.846 -9.542 11.821 1.00 90.50 95 ALA A C 1
ATOM 779 O O . ALA A 1 95 ? -12.978 -9.469 10.948 1.00 90.50 95 ALA A O 1
ATOM 780 N N . GLU A 1 96 ? -15.006 -8.893 11.691 1.00 91.38 96 GLU A N 1
ATOM 781 C CA . GLU A 1 96 ? -15.315 -8.030 10.549 1.00 91.38 96 GLU A CA 1
ATOM 782 C C . GLU A 1 96 ? -14.446 -6.762 10.528 1.00 91.38 96 GLU A C 1
ATOM 784 O O . GLU A 1 96 ? -13.965 -6.364 9.458 1.00 91.38 96 GLU A O 1
ATOM 789 N N . PHE A 1 97 ? -14.196 -6.147 11.690 1.00 91.38 97 PHE A N 1
ATOM 790 C CA . PHE A 1 97 ? -13.245 -5.040 11.831 1.00 91.38 97 PHE A CA 1
ATOM 791 C C . PHE A 1 97 ? -11.842 -5.464 11.379 1.00 91.38 97 PHE A C 1
ATOM 793 O O . PHE A 1 97 ? -11.196 -4.773 10.581 1.00 91.38 97 PHE A O 1
ATOM 800 N N . GLU A 1 98 ? -11.390 -6.635 11.828 1.00 93.00 98 GLU A N 1
ATOM 801 C CA . GLU A 1 98 ? -10.083 -7.173 11.482 1.00 93.00 98 GLU A CA 1
ATOM 802 C C . GLU A 1 98 ? -9.949 -7.449 9.982 1.00 93.00 98 GLU A C 1
ATOM 804 O O . GLU A 1 98 ? -8.968 -7.036 9.352 1.00 93.00 98 GLU A O 1
ATOM 809 N N . ALA A 1 99 ? -10.952 -8.091 9.380 1.00 92.69 99 ALA A N 1
ATOM 810 C CA . ALA A 1 99 ? -10.973 -8.379 7.952 1.00 92.69 99 ALA A CA 1
ATOM 811 C C . ALA A 1 99 ? -10.894 -7.094 7.110 1.00 92.69 99 ALA A C 1
ATOM 813 O O . ALA A 1 99 ? -10.114 -7.018 6.151 1.00 92.69 99 ALA A O 1
ATOM 814 N N . LYS A 1 100 ? -11.651 -6.053 7.488 1.00 91.38 100 LYS A N 1
ATOM 815 C CA . LYS A 1 100 ? -11.622 -4.743 6.818 1.00 91.38 100 LYS A CA 1
ATOM 816 C C . LYS A 1 100 ? -10.245 -4.079 6.941 1.00 91.38 100 LYS A C 1
ATOM 818 O O . LYS A 1 100 ? -9.705 -3.612 5.934 1.00 91.38 100 LYS A O 1
ATOM 823 N N . GLY A 1 101 ? -9.641 -4.094 8.131 1.00 89.88 101 GLY A N 1
ATOM 824 C CA . GLY A 1 101 ? -8.303 -3.539 8.359 1.00 89.88 101 GLY A CA 1
ATOM 825 C C . GLY A 1 101 ? -7.209 -4.257 7.564 1.00 89.88 101 GLY A C 1
ATOM 826 O O . GLY A 1 101 ? -6.416 -3.618 6.865 1.00 89.88 101 GLY A O 1
ATOM 827 N N . ARG A 1 102 ? -7.216 -5.597 7.574 1.00 92.62 102 ARG A N 1
ATOM 828 C CA . ARG A 1 102 ? -6.281 -6.423 6.792 1.00 92.62 102 ARG A CA 1
ATOM 829 C C . ARG A 1 102 ? -6.391 -6.156 5.291 1.00 92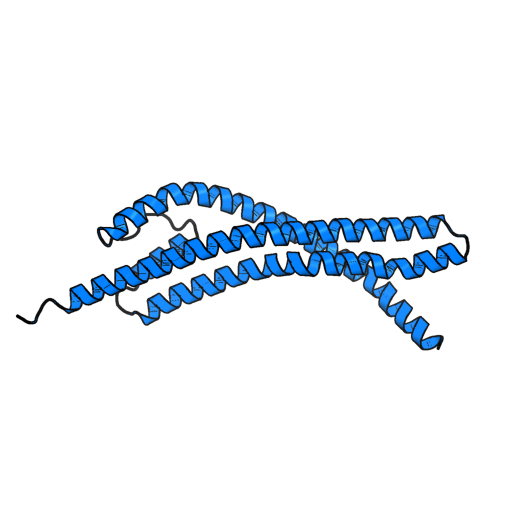.62 102 ARG A C 1
ATOM 831 O O . ARG A 1 102 ? -5.365 -6.065 4.615 1.00 92.62 102 ARG A O 1
ATOM 838 N N . LYS A 1 103 ? -7.609 -5.981 4.766 1.00 92.06 103 LYS A N 1
ATOM 839 C CA . LYS A 1 103 ? -7.837 -5.659 3.348 1.00 92.06 103 LYS A CA 1
ATOM 840 C C . LYS A 1 103 ? -7.186 -4.329 2.952 1.00 92.06 103 LYS A C 1
ATOM 842 O O . LYS A 1 103 ? -6.516 -4.278 1.921 1.00 92.06 103 LYS A O 1
ATOM 847 N N . SER A 1 104 ? -7.330 -3.283 3.771 1.00 89.69 104 SER A N 1
ATOM 848 C CA . SER A 1 104 ? -6.694 -1.977 3.515 1.00 89.69 104 SER A CA 1
ATOM 849 C C . SER A 1 104 ? -5.167 -2.084 3.500 1.00 89.69 104 SER A C 1
ATOM 851 O O . SER A 1 104 ? -4.510 -1.651 2.549 1.00 89.69 104 SER A O 1
ATOM 853 N N . LEU A 1 105 ? -4.598 -2.756 4.507 1.00 93.38 105 LEU A N 1
ATOM 854 C CA . LEU A 1 105 ? -3.153 -2.969 4.612 1.00 93.38 105 LEU A CA 1
ATOM 855 C C . LEU A 1 105 ? -2.589 -3.796 3.452 1.00 93.38 105 LEU A C 1
ATOM 857 O O . LEU A 1 105 ? -1.459 -3.560 3.024 1.00 93.38 105 LEU A O 1
ATOM 861 N N . SER A 1 106 ? -3.365 -4.742 2.914 1.00 95.25 106 SER A N 1
ATOM 862 C CA . SER A 1 106 ? -2.931 -5.573 1.789 1.00 95.25 106 SER A CA 1
ATOM 863 C C . SER A 1 106 ? -2.616 -4.748 0.544 1.00 95.25 106 SER A C 1
ATOM 865 O O . SER A 1 106 ? -1.665 -5.073 -0.164 1.00 95.25 106 SER A O 1
ATOM 867 N N . ILE A 1 107 ? -3.375 -3.684 0.269 1.00 93.56 107 ILE A N 1
ATOM 868 C CA . ILE A 1 107 ? -3.137 -2.831 -0.904 1.00 93.56 107 ILE A CA 1
ATOM 869 C C . ILE A 1 107 ? -1.800 -2.101 -0.752 1.00 93.56 107 ILE A C 1
ATOM 871 O O . ILE A 1 107 ? -0.975 -2.128 -1.663 1.00 93.56 107 ILE A O 1
ATOM 875 N N . LEU A 1 108 ? -1.547 -1.514 0.421 1.00 95.62 108 LEU A N 1
ATOM 876 C CA . LEU A 1 108 ? -0.298 -0.803 0.711 1.00 95.62 108 LEU A CA 1
ATOM 877 C C . LEU A 1 108 ? 0.916 -1.737 0.671 1.00 95.62 108 LEU A C 1
ATOM 879 O O . LEU A 1 108 ? 1.937 -1.401 0.074 1.00 95.62 108 LEU A O 1
ATOM 883 N N . LYS A 1 109 ? 0.770 -2.949 1.216 1.00 96.38 109 LYS A N 1
ATOM 884 C CA . LYS A 1 109 ? 1.788 -4.004 1.150 1.00 96.38 109 LYS A CA 1
ATOM 885 C C . LYS A 1 109 ? 2.087 -4.430 -0.286 1.00 96.38 109 LYS A C 1
ATOM 887 O O . LYS A 1 109 ? 3.244 -4.678 -0.624 1.00 96.38 109 LYS A O 1
ATOM 892 N N . ASN A 1 110 ? 1.063 -4.511 -1.133 1.00 96.81 110 ASN A N 1
ATOM 893 C CA . ASN A 1 110 ? 1.241 -4.833 -2.544 1.00 96.81 110 ASN A CA 1
ATOM 894 C C . ASN A 1 110 ? 1.979 -3.709 -3.276 1.00 96.81 110 ASN A C 1
ATOM 896 O O . ASN A 1 110 ? 2.911 -4.013 -4.009 1.00 96.81 110 ASN A O 1
ATOM 900 N N . LEU A 1 111 ? 1.650 -2.435 -3.033 1.00 96.69 111 LEU A N 1
ATOM 901 C CA . LEU A 1 111 ? 2.410 -1.303 -3.585 1.00 96.69 111 LEU A CA 1
ATOM 902 C C . LEU A 1 111 ? 3.879 -1.342 -3.140 1.00 96.69 111 LEU A C 1
ATOM 904 O O . LEU A 1 111 ? 4.772 -1.237 -3.978 1.00 96.69 111 LEU A O 1
ATOM 908 N N . ALA A 1 112 ? 4.121 -1.578 -1.846 1.00 97.31 112 ALA A N 1
ATOM 909 C CA . ALA A 1 112 ? 5.459 -1.643 -1.260 1.00 97.31 112 ALA A CA 1
ATOM 910 C C . ALA A 1 112 ? 6.349 -2.706 -1.922 1.00 97.31 112 ALA A C 1
ATOM 912 O O . ALA A 1 112 ? 7.533 -2.477 -2.156 1.00 97.31 112 ALA A O 1
ATOM 913 N N . LYS A 1 113 ? 5.774 -3.876 -2.226 1.00 96.56 113 LYS A N 1
ATOM 914 C CA . LYS A 1 113 ? 6.504 -5.013 -2.801 1.00 96.56 113 LYS A CA 1
ATOM 915 C C . LYS A 1 113 ? 6.568 -4.980 -4.321 1.00 96.56 113 LYS A C 1
ATOM 917 O O . LYS A 1 113 ? 7.621 -5.237 -4.891 1.00 96.56 113 LYS A O 1
ATOM 922 N N . MET A 1 114 ? 5.445 -4.701 -4.974 1.00 96.88 114 MET A N 1
ATOM 923 C CA . MET A 1 114 ? 5.327 -4.815 -6.426 1.00 96.88 114 MET A CA 1
ATOM 924 C C . MET A 1 114 ? 5.830 -3.566 -7.145 1.00 96.88 114 MET A C 1
ATOM 926 O O . MET A 1 114 ? 6.342 -3.703 -8.247 1.00 96.88 114 MET A O 1
ATOM 930 N N . GLY A 1 115 ? 5.769 -2.377 -6.532 1.00 96.19 115 GLY A N 1
ATOM 931 C CA . GLY A 1 115 ? 6.297 -1.146 -7.133 1.00 96.19 115 GLY A CA 1
ATOM 932 C C . GLY A 1 115 ? 7.759 -1.286 -7.586 1.00 96.19 115 GLY A C 1
ATOM 933 O O . GLY A 1 115 ? 8.035 -1.126 -8.777 1.00 96.19 115 GLY A O 1
ATOM 934 N N . PRO A 1 116 ? 8.689 -1.675 -6.691 1.00 97.25 116 PRO A N 1
ATOM 935 C CA . PRO A 1 116 ? 10.087 -1.897 -7.054 1.00 97.25 116 PRO A CA 1
ATOM 936 C C . PRO A 1 116 ? 10.284 -3.037 -8.060 1.00 97.25 116 PRO A C 1
ATOM 938 O O . PRO A 1 116 ? 11.124 -2.923 -8.946 1.00 97.25 116 PRO A O 1
ATOM 941 N N . VAL A 1 117 ? 9.500 -4.118 -7.964 1.00 96.88 117 VAL A N 1
ATOM 942 C CA . VAL A 1 117 ? 9.596 -5.270 -8.881 1.00 96.88 117 VAL A CA 1
ATOM 943 C C . VAL A 1 117 ? 9.196 -4.879 -10.305 1.00 96.88 117 VAL A C 1
ATOM 945 O O . VAL A 1 117 ? 9.919 -5.184 -11.249 1.00 96.88 117 VAL A O 1
ATOM 948 N N . VAL A 1 118 ? 8.084 -4.159 -10.468 1.00 95.69 118 VAL A N 1
ATOM 949 C CA . VAL A 1 118 ? 7.620 -3.669 -11.776 1.00 95.69 118 VAL A CA 1
ATOM 950 C C . VAL A 1 118 ? 8.584 -2.610 -12.328 1.00 95.69 118 VAL A C 1
ATOM 952 O O . VAL A 1 118 ? 8.897 -2.632 -13.515 1.00 95.69 118 VAL A O 1
ATOM 955 N N . GLY A 1 119 ? 9.126 -1.732 -11.476 1.00 94.94 119 GLY A N 1
ATOM 956 C CA . GLY A 1 119 ? 10.159 -0.765 -11.872 1.00 94.94 119 GLY A CA 1
ATOM 957 C C . GLY A 1 119 ? 11.465 -1.416 -12.335 1.00 94.94 119 GLY A C 1
ATOM 958 O O . GLY A 1 119 ? 12.074 -0.954 -13.298 1.00 94.94 119 GLY A O 1
ATOM 959 N N . LEU A 1 120 ? 11.873 -2.515 -11.695 1.00 95.38 120 LEU A N 1
ATOM 960 C CA . LEU A 1 120 ? 13.022 -3.319 -12.111 1.00 95.38 120 LEU A CA 1
ATOM 961 C C . LEU A 1 120 ? 12.761 -4.039 -13.443 1.00 95.38 120 LEU A C 1
ATOM 963 O O . LEU A 1 120 ? 13.629 -4.080 -14.305 1.00 95.38 120 LEU A O 1
ATOM 967 N N . MET A 1 121 ? 11.559 -4.576 -13.666 1.00 93.44 121 MET A N 1
ATOM 968 C CA . MET A 1 121 ? 11.198 -5.118 -14.985 1.00 93.44 121 MET A CA 1
ATOM 969 C C . MET A 1 121 ? 11.268 -4.033 -16.068 1.00 93.44 121 MET A C 1
ATOM 971 O O . MET A 1 121 ? 11.775 -4.282 -17.162 1.00 93.44 121 MET A O 1
ATOM 975 N N . GLY A 1 122 ? 10.846 -2.811 -15.732 1.00 91.56 122 GLY A N 1
ATOM 976 C CA . GLY A 1 122 ? 10.943 -1.639 -16.598 1.00 91.56 122 GLY A CA 1
ATOM 977 C C . GLY A 1 122 ? 12.371 -1.270 -17.018 1.00 91.56 122 GLY A C 1
ATOM 978 O O . GLY A 1 122 ? 12.532 -0.683 -18.085 1.00 91.56 122 GLY A O 1
ATOM 979 N N . THR A 1 123 ? 13.409 -1.655 -16.261 1.00 92.25 123 THR A N 1
ATOM 980 C CA . THR A 1 123 ? 14.810 -1.498 -16.700 1.00 92.25 123 THR A CA 1
ATOM 981 C C . THR A 1 123 ? 15.323 -2.676 -17.504 1.00 92.25 123 THR A C 1
ATOM 983 O O . THR A 1 123 ? 15.998 -2.481 -18.513 1.00 92.25 123 THR A O 1
ATOM 986 N N . LEU A 1 124 ? 15.011 -3.896 -17.072 1.00 91.62 124 LEU A N 1
ATOM 987 C CA . LEU A 1 124 ? 15.573 -5.106 -17.668 1.00 91.62 124 LEU A CA 1
ATOM 988 C C . LEU A 1 124 ? 15.037 -5.378 -19.080 1.00 91.62 124 LEU A C 1
ATOM 990 O O . LEU A 1 124 ? 15.768 -5.908 -19.914 1.00 91.62 124 LEU A O 1
ATOM 994 N N . ILE A 1 125 ? 13.795 -4.983 -19.375 1.00 89.06 125 ILE A N 1
ATOM 995 C CA . ILE A 1 125 ? 13.184 -5.161 -20.702 1.00 89.06 125 ILE A CA 1
ATOM 996 C C . ILE A 1 125 ? 13.882 -4.308 -21.786 1.00 89.06 125 ILE A C 1
ATOM 998 O O . ILE A 1 125 ? 14.358 -4.881 -22.772 1.00 89.06 125 ILE A O 1
ATOM 1002 N N . PRO A 1 126 ? 14.004 -2.969 -21.647 1.00 84.94 126 PRO A N 1
ATOM 1003 C CA . PRO A 1 126 ? 14.655 -2.124 -22.655 1.00 84.94 126 PRO A CA 1
ATOM 1004 C C . PRO A 1 126 ? 16.184 -2.269 -22.707 1.00 84.94 126 PRO A C 1
ATOM 1006 O O . PRO A 1 126 ? 16.790 -1.853 -23.697 1.00 84.94 126 PRO A O 1
ATOM 1009 N N . MET A 1 127 ? 16.827 -2.882 -21.704 1.00 88.19 127 MET A N 1
ATOM 1010 C CA . MET A 1 127 ? 18.275 -3.139 -21.743 1.00 88.19 127 MET A CA 1
ATOM 1011 C C . MET A 1 127 ? 18.695 -4.017 -22.930 1.00 88.19 127 MET A C 1
ATOM 1013 O O . MET A 1 127 ? 19.755 -3.782 -23.504 1.00 88.19 127 MET A O 1
ATOM 1017 N N . GLY A 1 128 ? 17.870 -4.986 -23.341 1.00 83.56 128 GLY A N 1
ATOM 1018 C CA . GLY A 1 128 ? 18.157 -5.823 -24.512 1.00 83.56 128 GLY A CA 1
ATOM 1019 C C . GLY A 1 128 ? 18.315 -4.994 -25.797 1.00 83.56 128 GLY A C 1
ATOM 1020 O O . GLY A 1 128 ? 19.402 -4.982 -26.379 1.00 83.56 128 GLY A O 1
ATOM 1021 N N . PRO A 1 129 ? 17.275 -4.251 -26.222 1.00 80.19 129 PRO A N 1
ATOM 1022 C CA . PRO A 1 129 ? 17.360 -3.331 -27.357 1.00 80.19 129 PRO A CA 1
ATOM 1023 C C . PRO A 1 129 ? 18.478 -2.286 -27.235 1.00 80.19 129 PRO A C 1
ATOM 1025 O O . PRO A 1 129 ? 19.146 -1.996 -28.226 1.00 80.19 129 PRO A O 1
ATOM 1028 N N . ALA A 1 130 ? 18.728 -1.752 -26.033 1.00 85.69 130 ALA A N 1
ATOM 1029 C CA . ALA A 1 130 ? 19.775 -0.754 -25.813 1.00 85.69 130 ALA A CA 1
ATOM 1030 C C . ALA A 1 130 ? 21.188 -1.299 -26.098 1.00 85.69 130 ALA A C 1
ATOM 1032 O O . ALA 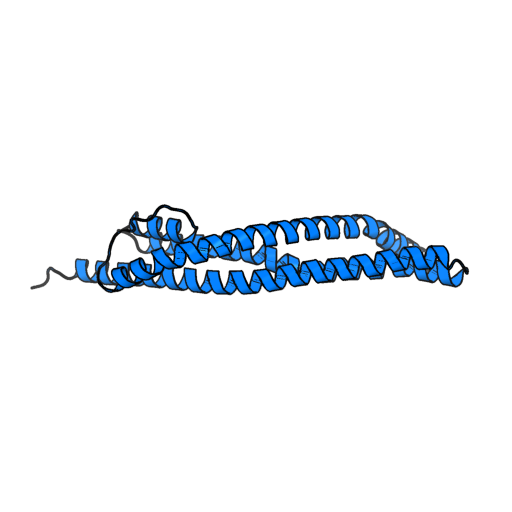A 1 130 ? 21.988 -0.621 -26.743 1.00 85.69 130 ALA A O 1
ATOM 1033 N N . LEU A 1 131 ? 21.488 -2.531 -25.668 1.00 85.12 131 LEU A N 1
ATOM 1034 C CA . LEU A 1 131 ? 22.778 -3.184 -25.929 1.00 85.12 131 LEU A CA 1
ATOM 1035 C C . LEU A 1 131 ? 22.965 -3.531 -27.413 1.00 85.12 131 LEU A C 1
ATOM 1037 O O . LEU A 1 131 ? 24.073 -3.419 -27.937 1.00 85.12 131 LEU A O 1
ATOM 1041 N N . VAL A 1 132 ? 21.884 -3.895 -28.111 1.00 82.06 132 VAL A N 1
ATOM 1042 C CA . VAL A 1 132 ? 21.913 -4.115 -29.567 1.00 82.06 132 VAL A CA 1
ATOM 1043 C C . VAL A 1 132 ? 22.190 -2.803 -30.311 1.00 82.06 132 VAL A C 1
ATOM 1045 O O . VAL A 1 132 ? 23.045 -2.777 -31.200 1.00 82.06 132 VAL A O 1
ATOM 1048 N N . GLY A 1 133 ? 21.544 -1.701 -29.911 1.00 81.69 133 GLY A N 1
ATOM 1049 C CA . GLY A 1 133 ? 21.809 -0.363 -30.454 1.00 81.69 133 GLY A CA 1
ATOM 1050 C C . GLY A 1 133 ? 23.263 0.070 -30.252 1.00 81.69 133 GLY A C 1
ATOM 1051 O O . GLY A 1 133 ? 23.915 0.498 -31.203 1.00 81.69 133 GLY A O 1
ATOM 1052 N N . LEU A 1 134 ? 23.812 -0.169 -29.055 1.00 86.38 134 LEU A N 1
ATOM 1053 C CA . LEU A 1 134 ? 25.223 0.077 -28.750 1.00 86.38 134 LEU A CA 1
ATOM 1054 C C . LEU A 1 134 ? 26.162 -0.731 -29.659 1.00 86.38 134 LEU A C 1
ATOM 1056 O O . LEU A 1 134 ? 27.099 -0.168 -30.219 1.00 86.38 134 LEU A O 1
ATOM 1060 N N . SER A 1 135 ? 25.895 -2.027 -29.852 1.00 86.94 135 SER A N 1
ATOM 1061 C CA . SER A 1 135 ? 26.710 -2.876 -30.736 1.00 86.94 135 SER A CA 1
ATOM 1062 C C . SER A 1 135 ? 26.675 -2.442 -32.208 1.00 86.94 135 SER A C 1
ATOM 1064 O O . SER A 1 135 ? 27.602 -2.736 -32.957 1.00 86.94 135 SER A O 1
ATOM 1066 N N . SER A 1 136 ? 25.633 -1.705 -32.603 1.00 86.38 136 SER A N 1
ATOM 1067 C CA . SER A 1 136 ? 25.440 -1.179 -33.959 1.00 86.38 136 SER A CA 1
ATOM 1068 C C . SER A 1 136 ? 25.959 0.258 -34.130 1.00 86.38 136 SER A C 1
ATOM 1070 O O . SER A 1 136 ? 25.862 0.809 -35.223 1.00 86.38 136 SER A O 1
ATOM 1072 N N . GLY A 1 137 ? 26.489 0.882 -33.069 1.00 88.31 137 GLY A N 1
ATOM 1073 C CA . GLY A 1 137 ? 26.954 2.274 -33.077 1.00 88.31 137 GLY A CA 1
ATOM 1074 C C . GLY A 1 137 ? 25.847 3.334 -32.965 1.00 88.31 137 GLY A C 1
ATOM 1075 O O . GLY A 1 137 ? 26.138 4.525 -33.067 1.00 88.31 137 GLY A O 1
ATOM 1076 N N . ASP A 1 138 ? 24.592 2.939 -32.724 1.00 90.62 138 ASP A N 1
ATOM 1077 C CA . ASP A 1 138 ? 23.456 3.855 -32.557 1.00 90.62 138 ASP A CA 1
ATOM 1078 C C . ASP A 1 138 ? 23.318 4.305 -31.093 1.00 90.62 138 ASP A C 1
ATOM 1080 O O . ASP A 1 138 ? 22.554 3.760 -30.287 1.00 90.62 138 ASP A O 1
ATOM 1084 N N . ILE A 1 139 ? 24.093 5.332 -30.748 1.00 88.81 139 ILE A N 1
ATOM 1085 C CA . ILE A 1 139 ? 24.131 5.915 -29.401 1.00 88.81 139 ILE A CA 1
ATOM 1086 C C . ILE A 1 139 ? 22.815 6.639 -29.065 1.00 88.81 139 ILE A C 1
ATOM 1088 O O . ILE A 1 139 ? 22.417 6.686 -27.900 1.00 88.81 139 ILE A O 1
ATOM 1092 N N . ALA A 1 140 ? 22.102 7.172 -30.062 1.00 86.69 140 ALA A N 1
ATOM 1093 C CA . ALA A 1 140 ? 20.850 7.894 -29.840 1.00 86.69 140 ALA A CA 1
ATOM 1094 C C . ALA A 1 140 ? 19.726 6.944 -29.399 1.00 86.69 140 ALA A C 1
ATOM 1096 O O . ALA A 1 140 ? 19.044 7.197 -28.402 1.00 86.69 140 ALA A O 1
ATOM 1097 N N . SER A 1 141 ? 19.566 5.814 -30.093 1.00 80.75 141 SER A N 1
ATOM 1098 C CA . SER A 1 141 ? 18.608 4.773 -29.706 1.00 80.75 141 SER A CA 1
ATOM 1099 C C . SER A 1 141 ? 18.966 4.133 -28.362 1.00 80.75 141 SER A C 1
ATOM 1101 O O . SER A 1 141 ? 18.085 3.891 -27.529 1.00 80.75 141 SER A O 1
ATOM 1103 N N . MET A 1 142 ? 20.260 3.930 -28.090 1.00 87.88 142 MET A N 1
ATOM 1104 C CA . MET A 1 142 ? 20.728 3.474 -26.779 1.00 87.88 142 MET A CA 1
ATOM 1105 C C . MET A 1 142 ? 20.304 4.445 -25.663 1.00 87.88 142 MET A C 1
ATOM 1107 O O . MET A 1 142 ? 19.713 4.017 -24.669 1.00 87.88 142 MET A O 1
ATOM 1111 N N . ALA A 1 143 ? 20.567 5.745 -25.828 1.00 87.44 143 ALA A N 1
ATOM 1112 C CA . ALA A 1 143 ? 20.265 6.758 -24.820 1.00 87.44 143 ALA A CA 1
ATOM 1113 C C . ALA A 1 143 ? 18.762 6.839 -24.503 1.00 87.44 143 ALA A C 1
ATOM 1115 O O . ALA A 1 143 ? 18.386 6.856 -23.330 1.00 87.44 143 ALA A O 1
ATOM 1116 N N . ASN A 1 144 ? 17.901 6.806 -25.526 1.00 87.25 144 ASN A N 1
ATOM 1117 C CA . ASN A 1 144 ? 16.446 6.862 -25.352 1.00 87.25 144 ASN A CA 1
ATOM 1118 C C . ASN A 1 144 ? 15.901 5.660 -24.561 1.00 87.25 144 ASN A C 1
ATOM 1120 O O . ASN A 1 144 ? 15.125 5.827 -23.617 1.00 87.25 144 ASN A O 1
ATOM 1124 N N . ASN A 1 145 ? 16.338 4.443 -24.904 1.00 86.75 145 ASN A N 1
ATOM 1125 C CA . ASN A 1 145 ? 15.926 3.232 -24.188 1.00 86.75 145 ASN A CA 1
ATOM 1126 C C . ASN A 1 145 ? 16.422 3.234 -22.734 1.00 86.75 145 ASN A C 1
ATOM 1128 O O . ASN A 1 145 ? 15.704 2.812 -21.826 1.00 86.75 145 ASN A O 1
ATOM 1132 N N . MET A 1 146 ? 17.624 3.763 -22.496 1.00 88.25 146 MET A N 1
ATOM 1133 C CA . MET A 1 146 ? 18.210 3.838 -21.160 1.00 88.25 146 MET A CA 1
ATOM 1134 C C . MET A 1 146 ? 17.551 4.916 -20.283 1.00 88.25 146 MET A C 1
ATOM 1136 O O . MET A 1 146 ? 17.349 4.696 -19.089 1.00 88.25 146 MET A O 1
ATOM 1140 N N . GLN A 1 147 ? 17.134 6.047 -20.861 1.00 89.75 147 GLN A N 1
ATOM 1141 C CA . GLN A 1 147 ? 16.375 7.072 -20.140 1.00 89.75 147 GLN A CA 1
ATOM 1142 C C . GLN A 1 147 ? 15.047 6.517 -19.619 1.00 89.75 147 GLN A C 1
ATOM 1144 O O . GLN A 1 147 ? 14.707 6.713 -18.449 1.00 89.75 147 GLN A O 1
ATOM 1149 N N . MET A 1 148 ? 14.313 5.793 -20.469 1.00 88.00 148 MET A N 1
ATOM 1150 C CA . MET A 1 148 ? 13.075 5.144 -20.052 1.00 88.00 148 MET A CA 1
ATOM 1151 C C . MET A 1 148 ? 13.336 4.117 -18.945 1.00 88.00 148 MET A C 1
ATOM 1153 O O . MET A 1 148 ? 12.639 4.129 -17.929 1.00 88.00 148 MET A O 1
ATOM 1157 N N . ALA A 1 149 ? 14.365 3.280 -19.106 1.00 91.38 149 ALA A N 1
ATOM 1158 C CA . ALA A 1 149 ? 14.768 2.303 -18.101 1.00 91.38 149 ALA A CA 1
ATOM 1159 C C . ALA A 1 149 ? 14.951 2.976 -16.729 1.00 91.38 149 ALA A C 1
ATOM 1161 O O . ALA A 1 149 ? 14.272 2.623 -15.764 1.00 91.38 149 ALA A O 1
ATOM 1162 N N . PHE A 1 150 ? 15.787 4.012 -16.637 1.00 92.69 150 PHE A N 1
ATOM 1163 C CA . PHE A 1 150 ? 16.029 4.697 -15.365 1.00 92.69 150 PHE A CA 1
ATOM 1164 C C . PHE A 1 150 ? 14.769 5.337 -14.779 1.00 92.69 150 PHE A C 1
ATOM 1166 O O . PHE A 1 150 ? 14.514 5.194 -13.581 1.00 92.69 150 PHE A O 1
ATOM 1173 N N . ALA A 1 151 ? 13.950 5.981 -15.612 1.00 93.62 151 ALA A N 1
ATOM 1174 C CA . ALA A 1 151 ? 12.705 6.597 -15.166 1.00 93.62 151 ALA A CA 1
ATOM 1175 C C . ALA A 1 151 ? 11.757 5.572 -14.517 1.00 93.62 151 ALA A C 1
ATOM 1177 O O . ALA A 1 151 ? 11.211 5.831 -13.442 1.00 93.62 151 ALA A O 1
ATOM 1178 N N . THR A 1 152 ? 11.605 4.383 -15.114 1.00 94.94 152 THR A N 1
ATOM 1179 C CA . THR A 1 152 ? 10.722 3.336 -14.566 1.00 94.94 152 THR A CA 1
ATOM 1180 C C . THR A 1 152 ? 11.178 2.830 -13.198 1.00 94.94 152 THR A C 1
ATOM 1182 O O . THR A 1 152 ? 10.339 2.610 -12.324 1.00 94.94 152 THR A O 1
ATOM 1185 N N . THR A 1 153 ? 12.488 2.718 -12.955 1.00 96.19 153 THR A N 1
ATOM 1186 C CA . THR A 1 153 ? 13.008 2.339 -11.630 1.00 96.19 153 THR A CA 1
ATOM 1187 C C . THR A 1 153 ? 12.782 3.427 -10.595 1.00 96.19 153 THR A C 1
ATOM 1189 O O . THR A 1 153 ? 12.329 3.117 -9.495 1.00 96.19 153 THR A O 1
ATOM 1192 N N . VAL A 1 154 ? 13.035 4.695 -10.932 1.00 97.25 154 VAL A N 1
ATOM 1193 C CA . VAL A 1 154 ? 12.784 5.808 -10.002 1.00 97.25 154 VAL A CA 1
ATOM 1194 C C . VAL A 1 154 ? 11.316 5.820 -9.573 1.00 97.25 154 VAL A C 1
ATOM 1196 O O . VAL A 1 154 ? 11.017 5.854 -8.380 1.00 97.25 154 VAL A O 1
ATOM 1199 N N . VAL A 1 155 ? 10.393 5.709 -10.530 1.00 97.56 155 VAL A N 1
ATOM 1200 C CA . VAL A 1 155 ? 8.954 5.662 -10.242 1.00 97.56 155 VAL A CA 1
ATOM 1201 C C . VAL A 1 155 ? 8.583 4.406 -9.445 1.00 97.56 155 VAL A C 1
ATOM 1203 O O . VAL A 1 155 ? 7.856 4.508 -8.458 1.00 97.56 155 VAL A O 1
ATOM 1206 N N . GLY A 1 156 ? 9.117 3.233 -9.799 1.00 97.81 156 GLY A N 1
ATOM 1207 C CA . GLY A 1 156 ? 8.879 1.984 -9.068 1.00 97.81 156 GLY A CA 1
ATOM 1208 C C . GLY A 1 156 ? 9.317 2.047 -7.601 1.00 97.81 156 GLY A C 1
ATOM 1209 O O . GLY A 1 156 ? 8.589 1.599 -6.710 1.00 97.81 156 GLY A O 1
ATOM 1210 N N . LEU A 1 157 ? 10.468 2.668 -7.328 1.00 98.19 157 LEU A N 1
ATOM 1211 C CA . LEU A 1 157 ? 10.956 2.901 -5.968 1.00 98.19 157 LEU A CA 1
ATOM 1212 C C . LEU A 1 157 ? 10.079 3.893 -5.200 1.00 98.19 157 LEU A C 1
ATOM 1214 O O . LEU A 1 157 ? 9.811 3.661 -4.024 1.00 98.19 157 LEU A O 1
ATOM 1218 N N . ILE A 1 158 ? 9.582 4.952 -5.847 1.00 98.19 158 ILE A N 1
ATOM 1219 C CA . ILE A 1 158 ? 8.646 5.898 -5.220 1.00 98.19 158 ILE A CA 1
ATOM 1220 C C . ILE A 1 158 ? 7.347 5.188 -4.820 1.00 98.19 158 ILE A C 1
ATOM 1222 O O . ILE A 1 158 ? 6.902 5.333 -3.682 1.00 98.19 158 ILE A O 1
ATOM 1226 N N . ILE A 1 159 ? 6.772 4.369 -5.708 1.00 98.12 159 ILE A N 1
ATOM 1227 C CA . ILE A 1 159 ? 5.576 3.560 -5.408 1.00 98.12 159 ILE A CA 1
ATOM 1228 C C . ILE A 1 159 ? 5.833 2.661 -4.195 1.00 98.12 159 ILE A C 1
ATOM 1230 O O . ILE A 1 159 ? 5.023 2.618 -3.264 1.00 98.12 159 ILE A O 1
ATOM 1234 N N . GLY A 1 160 ? 6.976 1.969 -4.196 1.00 98.06 160 GLY A N 1
ATOM 1235 C CA . GLY A 1 160 ? 7.393 1.098 -3.102 1.00 98.06 160 GLY A CA 1
ATOM 1236 C C . GLY A 1 160 ? 7.547 1.846 -1.777 1.00 98.06 160 GLY A C 1
ATOM 1237 O O . GLY A 1 160 ? 7.018 1.420 -0.750 1.00 98.06 160 GLY A O 1
ATOM 1238 N N . GLY A 1 161 ? 8.218 2.997 -1.810 1.00 98.00 161 GLY A N 1
ATOM 1239 C CA . GLY A 1 161 ? 8.447 3.854 -0.650 1.00 98.00 161 GLY A CA 1
ATOM 1240 C C . GLY A 1 161 ? 7.149 4.395 -0.055 1.00 98.00 161 GLY A C 1
ATOM 1241 O O . GLY A 1 161 ? 6.940 4.286 1.154 1.00 98.00 161 GLY A O 1
ATOM 1242 N N . ILE A 1 162 ? 6.240 4.903 -0.894 1.00 97.19 162 ILE A N 1
ATOM 1243 C CA . ILE A 1 162 ? 4.911 5.355 -0.458 1.00 97.19 162 ILE A CA 1
ATOM 1244 C C . ILE A 1 162 ? 4.148 4.191 0.181 1.00 97.19 162 ILE A C 1
ATOM 1246 O O . ILE A 1 162 ? 3.664 4.320 1.306 1.00 97.19 162 ILE A O 1
ATOM 1250 N N . GLY A 1 163 ? 4.082 3.040 -0.496 1.00 97.12 163 GLY A N 1
ATOM 1251 C CA . GLY A 1 163 ? 3.409 1.849 0.023 1.00 97.12 163 GLY A CA 1
ATOM 1252 C C . GLY A 1 163 ? 3.945 1.429 1.392 1.00 97.12 163 GLY A C 1
ATOM 1253 O O . GLY A 1 163 ? 3.165 1.207 2.316 1.00 97.12 163 GLY A O 1
ATOM 1254 N N . PHE A 1 164 ? 5.270 1.396 1.551 1.00 97.12 164 PHE A N 1
ATOM 1255 C CA . PHE A 1 164 ? 5.930 1.013 2.798 1.00 97.12 164 PHE A CA 1
ATOM 1256 C C . PHE A 1 164 ? 5.648 1.995 3.941 1.00 97.12 164 PHE A C 1
ATOM 1258 O O . PHE A 1 164 ? 5.271 1.581 5.039 1.00 97.12 164 PHE A O 1
ATOM 1265 N N . ILE A 1 165 ? 5.797 3.299 3.700 1.00 96.19 165 ILE A N 1
ATOM 1266 C CA . ILE A 1 165 ? 5.573 4.327 4.725 1.00 96.19 165 ILE A CA 1
ATOM 1267 C C . ILE A 1 165 ? 4.114 4.297 5.190 1.00 96.19 165 ILE A C 1
ATOM 1269 O O . ILE A 1 165 ? 3.848 4.219 6.392 1.00 96.19 165 ILE A O 1
ATOM 1273 N N . LEU A 1 166 ? 3.165 4.301 4.249 1.00 95.06 166 LEU A N 1
ATOM 1274 C CA . LEU A 1 166 ? 1.739 4.261 4.570 1.00 95.06 166 LEU A CA 1
ATOM 1275 C C . LEU A 1 166 ? 1.359 2.972 5.304 1.00 95.06 166 LEU A C 1
ATOM 1277 O O . LEU A 1 166 ? 0.601 3.028 6.273 1.00 95.06 166 LEU A O 1
ATOM 1281 N N . GLN A 1 167 ? 1.909 1.826 4.883 1.00 95.19 167 GLN A N 1
ATOM 1282 C CA . GLN A 1 167 ? 1.668 0.543 5.540 1.00 95.19 167 GLN A CA 1
ATOM 1283 C C . GLN A 1 167 ? 2.086 0.596 7.014 1.00 95.19 167 GLN A C 1
ATOM 1285 O O . GLN A 1 167 ? 1.308 0.184 7.870 1.00 95.19 167 GLN A O 1
ATOM 1290 N N . ASN A 1 168 ? 3.269 1.133 7.327 1.00 93.19 168 ASN A N 1
ATOM 1291 C CA . ASN A 1 168 ? 3.751 1.227 8.708 1.00 93.19 168 ASN A CA 1
ATOM 1292 C C . ASN A 1 168 ? 2.838 2.094 9.587 1.00 93.19 168 ASN A C 1
ATOM 1294 O O . ASN A 1 168 ? 2.505 1.710 10.712 1.00 93.19 168 ASN A O 1
ATOM 1298 N N . PHE A 1 169 ? 2.393 3.246 9.075 1.00 91.94 169 PHE A N 1
ATOM 1299 C CA . PHE A 1 169 ? 1.477 4.116 9.813 1.00 91.94 169 PHE A CA 1
ATOM 1300 C C . PHE A 1 169 ? 0.117 3.455 10.046 1.00 91.94 169 PHE A C 1
ATOM 1302 O O . PHE A 1 169 ? -0.338 3.398 11.191 1.00 91.94 169 PHE A O 1
ATOM 1309 N N . GLN A 1 170 ? -0.508 2.914 8.994 1.00 90.81 170 GLN A N 1
ATOM 1310 C CA . GLN A 1 170 ? -1.812 2.261 9.116 1.00 90.81 170 GLN A CA 1
ATOM 1311 C C . GLN A 1 170 ? -1.754 1.012 9.992 1.00 90.81 170 GLN A C 1
ATOM 1313 O O . GLN A 1 170 ? -2.689 0.765 10.746 1.00 90.81 170 GLN A O 1
ATOM 1318 N N . GLN A 1 171 ? -0.661 0.248 9.949 1.00 93.44 171 GLN A N 1
ATOM 1319 C CA . GLN A 1 171 ? -0.512 -0.952 10.768 1.00 93.44 171 GLN A CA 1
ATOM 1320 C C . GLN A 1 171 ? -0.462 -0.602 12.256 1.00 93.44 171 GLN A C 1
ATOM 1322 O O . GLN A 1 171 ? -1.126 -1.257 13.059 1.00 93.44 171 GLN A O 1
ATOM 1327 N N . ARG A 1 172 ? 0.264 0.463 12.626 1.00 90.69 172 ARG A N 1
ATOM 1328 C CA . ARG A 1 172 ? 0.294 0.945 14.012 1.00 90.69 172 ARG A CA 1
ATOM 1329 C C . ARG A 1 172 ? -1.084 1.410 14.477 1.00 90.69 172 ARG A C 1
ATOM 1331 O O . ARG A 1 172 ? -1.488 1.111 15.593 1.00 90.69 172 ARG A O 1
ATOM 1338 N N . TRP A 1 173 ? -1.813 2.123 13.624 1.00 89.25 173 TRP A N 1
ATOM 1339 C CA . TRP A 1 173 ? -3.153 2.613 13.948 1.00 89.25 173 TRP A CA 1
ATOM 1340 C C . TRP A 1 173 ? -4.167 1.487 14.101 1.00 89.25 173 TRP A C 1
ATOM 1342 O O . TRP A 1 173 ? -4.890 1.450 15.088 1.00 89.25 173 TRP A O 1
ATOM 1352 N N . PHE A 1 174 ? -4.157 0.537 13.172 1.00 90.88 174 PHE A N 1
ATOM 1353 C CA . PHE A 1 174 ? -5.018 -0.632 13.228 1.00 90.88 174 PHE A CA 1
ATOM 1354 C C . PHE A 1 174 ? -4.768 -1.466 14.494 1.00 90.88 174 PHE A C 1
ATOM 1356 O O . PHE A 1 174 ? -5.724 -1.913 15.116 1.00 90.88 174 PHE A O 1
ATOM 1363 N N . ALA A 1 175 ? -3.509 -1.620 14.921 1.00 91.12 175 ALA A N 1
ATOM 1364 C CA . ALA A 1 175 ? -3.181 -2.308 16.169 1.00 91.12 175 ALA A CA 1
ATOM 1365 C C . ALA A 1 175 ? -3.731 -1.580 17.414 1.00 91.12 175 ALA A C 1
ATOM 1367 O O . ALA A 1 175 ? -4.295 -2.225 18.294 1.00 91.12 175 ALA A O 1
ATOM 1368 N N . GLU A 1 176 ? -3.609 -0.246 17.473 1.00 89.44 176 GLU A N 1
ATOM 1369 C CA . GLU A 1 176 ? -4.200 0.576 18.547 1.00 89.44 176 GLU A CA 1
ATOM 1370 C C . GLU A 1 176 ? -5.736 0.435 18.590 1.00 89.44 176 GLU A C 1
ATOM 1372 O O . GLU A 1 176 ? -6.324 0.259 19.659 1.00 89.44 176 GLU A O 1
ATOM 1377 N N . ASP A 1 177 ? -6.384 0.505 17.425 1.00 89.69 177 ASP A N 1
ATOM 1378 C CA . ASP A 1 177 ? -7.844 0.464 17.303 1.00 89.69 177 ASP A CA 1
ATOM 1379 C C . ASP A 1 177 ? -8.393 -0.933 17.642 1.00 89.69 177 ASP A C 1
ATOM 1381 O O . ASP A 1 177 ? -9.377 -1.056 18.370 1.00 89.69 177 ASP A O 1
ATOM 1385 N N . TYR A 1 178 ? -7.714 -1.990 17.185 1.00 91.25 178 TYR A N 1
ATOM 1386 C CA . TYR A 1 178 ? -8.047 -3.377 17.514 1.00 91.25 178 TYR A CA 1
ATOM 1387 C C . TYR A 1 178 ? -7.933 -3.649 19.019 1.00 91.25 178 TYR A C 1
ATOM 1389 O O . TYR A 1 178 ? -8.864 -4.183 19.615 1.00 91.25 178 TYR A O 1
ATOM 1397 N N . ALA A 1 179 ? -6.835 -3.224 19.656 1.00 90.44 179 ALA A N 1
ATOM 1398 C CA . ALA A 1 179 ? -6.658 -3.376 21.101 1.00 90.44 179 ALA A CA 1
ATOM 1399 C C . ALA A 1 179 ? -7.754 -2.646 21.896 1.00 90.44 179 ALA A C 1
ATOM 1401 O O . ALA A 1 179 ? -8.230 -3.152 22.908 1.00 90.44 179 ALA A O 1
ATOM 1402 N N . THR A 1 180 ? -8.192 -1.481 21.407 1.00 88.69 180 THR A N 1
ATOM 1403 C CA . THR A 1 180 ? -9.299 -0.727 22.012 1.00 88.69 180 THR A CA 1
ATOM 1404 C C . THR A 1 180 ? -10.621 -1.494 21.915 1.00 88.69 180 THR A C 1
ATOM 1406 O O . THR A 1 180 ? -11.361 -1.551 22.892 1.00 88.69 180 THR A O 1
ATOM 1409 N N . LEU A 1 181 ? -10.921 -2.110 20.767 1.00 88.81 181 LEU A N 1
ATOM 1410 C CA . LEU A 1 181 ? -12.144 -2.902 20.589 1.00 88.81 181 LEU A CA 1
ATOM 1411 C C . LEU A 1 181 ? -12.168 -4.152 21.471 1.00 88.81 181 LEU A C 1
ATOM 1413 O O . LEU A 1 181 ? -13.193 -4.422 22.091 1.00 88.81 181 LEU A O 1
ATOM 1417 N N . VAL A 1 182 ? -11.049 -4.877 21.556 1.00 90.31 182 VAL A N 1
ATOM 1418 C CA . VAL A 1 182 ? -10.920 -6.044 22.446 1.00 90.31 182 VAL A CA 1
ATOM 1419 C C . VAL A 1 182 ? -11.164 -5.631 23.896 1.00 90.31 182 VAL A C 1
ATOM 1421 O O . VAL A 1 182 ? -12.017 -6.212 24.556 1.00 90.31 182 VAL A O 1
ATOM 1424 N N . PHE A 1 183 ? -10.527 -4.546 24.346 1.00 88.50 183 PHE A N 1
ATOM 1425 C CA . PHE A 1 183 ? -10.725 -4.009 25.692 1.00 88.50 183 PHE A CA 1
ATOM 1426 C C . PHE A 1 183 ? -12.197 -3.678 26.004 1.00 88.50 183 PHE A C 1
ATOM 1428 O O . PHE A 1 183 ? -12.685 -3.986 27.088 1.00 88.50 183 PHE A O 1
ATOM 1435 N N . ILE A 1 184 ? -12.925 -3.070 25.059 1.00 87.25 184 ILE A N 1
ATOM 1436 C CA . ILE A 1 184 ? -14.357 -2.770 25.234 1.00 87.25 184 ILE A CA 1
ATOM 1437 C C . ILE A 1 184 ? -15.168 -4.060 25.363 1.00 87.25 184 ILE A C 1
ATOM 1439 O O . ILE A 1 184 ? -16.036 -4.150 26.229 1.00 87.25 184 ILE A O 1
ATOM 1443 N N . VAL A 1 185 ? -14.901 -5.055 24.515 1.00 87.75 185 VAL A N 1
ATOM 1444 C CA . VAL A 1 185 ? -15.613 -6.335 24.574 1.00 87.75 185 VAL A CA 1
ATOM 1445 C C . VAL A 1 185 ? -15.377 -7.032 25.909 1.00 87.75 185 VAL A C 1
ATOM 1447 O O . VAL A 1 185 ? -16.362 -7.464 26.505 1.00 87.75 185 VAL A O 1
ATOM 1450 N N . ASP A 1 186 ? -14.138 -7.068 26.400 1.00 87.75 186 ASP A N 1
ATOM 1451 C CA . ASP A 1 186 ? -13.784 -7.668 27.692 1.00 87.75 186 ASP A CA 1
ATOM 1452 C C . ASP A 1 186 ? -14.506 -6.962 28.853 1.00 87.75 186 ASP A C 1
ATOM 1454 O O . ASP A 1 186 ? -15.148 -7.614 29.677 1.00 87.75 186 ASP A O 1
ATOM 1458 N N . LEU A 1 187 ? -14.532 -5.622 28.869 1.00 85.94 187 LEU A N 1
ATOM 1459 C CA . LEU A 1 187 ? -15.293 -4.861 29.870 1.00 85.94 187 LEU A CA 1
ATOM 1460 C C . LEU A 1 187 ? -16.793 -5.187 29.833 1.00 85.94 187 LEU A C 1
ATOM 1462 O O . LEU A 1 187 ? -17.421 -5.401 30.872 1.00 85.94 187 LEU A O 1
ATOM 1466 N N . MET A 1 188 ? -17.382 -5.245 28.636 1.00 83.88 188 MET A N 1
ATOM 1467 C CA . MET A 1 188 ? -18.791 -5.602 28.473 1.00 83.88 188 MET A CA 1
ATOM 1468 C C . MET A 1 188 ? -19.074 -7.066 28.845 1.00 83.88 188 MET A C 1
ATOM 1470 O O . MET A 1 188 ? -20.235 -7.429 29.053 1.00 83.88 188 MET A O 1
ATOM 1474 N N . GLN A 1 189 ? -18.073 -7.950 28.829 1.00 84.19 189 GLN A N 1
ATOM 1475 C CA . GLN A 1 189 ? -18.210 -9.327 29.304 1.00 84.19 189 GLN A CA 1
ATOM 1476 C C . GLN A 1 189 ? -18.214 -9.363 30.832 1.00 84.19 189 GLN A C 1
ATOM 1478 O O . GLN A 1 189 ? -19.163 -9.898 31.403 1.00 84.19 189 GLN A O 1
ATOM 1483 N N . GLU A 1 190 ? -17.247 -8.710 31.483 1.00 83.88 190 GLU A N 1
ATOM 1484 C CA . GLU A 1 190 ? -17.180 -8.632 32.947 1.00 83.88 190 GLU A CA 1
ATOM 1485 C C . GLU A 1 190 ? -18.471 -8.072 33.562 1.00 83.88 190 GLU A C 1
ATOM 1487 O O . GLU A 1 190 ? -18.959 -8.569 34.578 1.00 83.88 190 GLU A O 1
ATOM 1492 N N . GLU A 1 191 ? -19.061 -7.036 32.961 1.00 81.19 191 GLU A N 1
ATOM 1493 C CA . GLU A 1 191 ? -20.309 -6.458 33.469 1.00 81.19 191 GLU A CA 1
ATOM 1494 C C . GLU A 1 191 ? -21.510 -7.391 33.270 1.00 81.19 191 GLU A C 1
ATOM 1496 O O . GLU A 1 191 ? -22.366 -7.498 34.150 1.00 81.19 191 GLU A O 1
ATOM 1501 N N . ASN A 1 192 ? -21.561 -8.111 32.147 1.00 78.31 192 ASN A N 1
ATOM 1502 C CA . ASN A 1 192 ? -22.592 -9.117 31.903 1.00 78.31 192 ASN A CA 1
ATOM 1503 C C . ASN A 1 192 ? -22.483 -10.297 32.880 1.00 78.31 192 ASN A C 1
ATOM 1505 O O . ASN A 1 192 ? -23.507 -10.832 33.303 1.00 78.31 192 ASN A O 1
ATOM 1509 N N . GLU A 1 193 ? -21.270 -10.701 33.259 1.00 79.38 193 GLU A N 1
ATOM 1510 C CA . GLU A 1 193 ? -21.048 -11.725 34.284 1.00 79.38 193 GLU A CA 1
ATOM 1511 C C . GLU A 1 193 ? -21.476 -11.238 35.673 1.00 79.38 193 GLU A C 1
ATOM 1513 O O . GLU A 1 193 ? -22.227 -11.938 36.357 1.00 79.38 193 GLU A O 1
ATOM 1518 N N . LYS A 1 194 ? -21.115 -10.004 36.053 1.00 78.44 194 LYS A N 1
ATOM 1519 C CA . LYS A 1 194 ? -21.578 -9.365 37.301 1.00 78.44 194 LYS A CA 1
ATOM 1520 C C . LYS A 1 194 ? -23.107 -9.273 37.365 1.00 78.44 194 LYS A C 1
ATOM 1522 O O . LYS A 1 194 ? -23.692 -9.562 38.405 1.00 78.44 194 LYS A O 1
ATOM 1527 N N . LYS A 1 195 ? -23.773 -8.943 36.249 1.00 68.31 195 LYS A N 1
ATOM 1528 C CA . LYS A 1 195 ? -25.247 -8.903 36.135 1.00 68.31 195 LYS A CA 1
ATOM 1529 C C . LYS A 1 195 ? -25.914 -10.282 36.198 1.00 68.31 195 LYS A C 1
ATOM 1531 O O . LYS A 1 195 ? -27.086 -10.352 36.551 1.00 68.31 195 LYS A O 1
ATOM 1536 N N . LYS A 1 196 ? -25.203 -11.373 35.884 1.00 63.91 196 LYS A N 1
ATOM 1537 C CA . LYS A 1 196 ? -25.711 -12.754 36.016 1.00 63.91 196 LYS A CA 1
ATOM 1538 C C . LYS A 1 196 ? -25.551 -13.337 37.426 1.00 63.91 196 LYS A C 1
ATOM 1540 O O . LYS A 1 196 ? -26.249 -14.290 37.751 1.00 63.91 196 LYS A O 1
ATOM 1545 N N . GLN A 1 197 ? -24.686 -12.766 38.267 1.00 59.56 197 GLN A N 1
ATOM 1546 C CA . GLN A 1 197 ? -24.438 -13.221 39.642 1.00 59.56 197 GLN A CA 1
ATOM 1547 C C . GLN A 1 197 ? -25.349 -12.66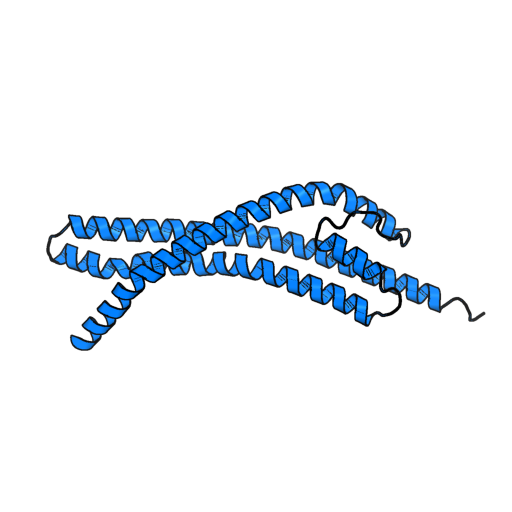7 40.780 1.00 59.56 197 GLN A C 1
ATOM 1549 O O . GLN A 1 197 ? -25.132 -13.095 41.912 1.00 59.56 197 GLN A O 1
ATOM 1554 N N . PRO A 1 198 ? -26.369 -11.789 40.608 1.00 51.50 198 PRO A N 1
ATOM 1555 C CA . PRO A 1 198 ? -26.981 -11.105 41.753 1.00 51.50 198 PRO A CA 1
ATOM 1556 C C . PRO A 1 198 ? -28.112 -11.862 42.480 1.00 51.50 198 PRO A C 1
ATOM 1558 O O . PRO A 1 198 ? -28.785 -11.243 43.297 1.00 51.50 198 PRO A O 1
ATOM 1561 N N . VAL A 1 199 ? -28.353 -13.163 42.253 1.00 52.34 199 VAL A N 1
ATOM 1562 C CA . VAL A 1 199 ? -29.387 -13.908 43.014 1.00 52.34 199 VAL A CA 1
ATOM 1563 C C . VAL A 1 199 ? -28.922 -15.316 43.398 1.00 52.34 199 VAL A C 1
ATOM 1565 O O . VAL A 1 199 ? -29.363 -16.320 42.846 1.00 52.34 199 VAL A O 1
ATOM 1568 N N . LEU A 1 200 ? -28.009 -15.387 44.362 1.00 50.69 200 LEU A N 1
ATOM 1569 C CA . LEU A 1 200 ? -27.805 -16.561 45.214 1.00 50.69 200 LEU A CA 1
ATOM 1570 C C . LEU A 1 200 ? -27.301 -16.059 46.569 1.00 50.69 200 LEU A C 1
ATOM 1572 O O . LEU A 1 200 ? -26.112 -16.129 46.855 1.00 50.69 200 LEU A O 1
ATOM 1576 N N . ASN A 1 201 ? -28.207 -15.443 47.331 1.00 39.69 201 ASN A N 1
ATOM 1577 C CA . ASN A 1 201 ? -28.190 -15.325 48.793 1.00 39.69 201 ASN A CA 1
ATOM 1578 C C . ASN A 1 201 ? -29.567 -14.867 49.274 1.00 39.69 201 ASN A C 1
ATOM 1580 O O . ASN A 1 201 ? -30.092 -13.897 48.682 1.00 39.69 201 ASN A O 1
#

Organism: Flammeovirga pacifica (NCBI:txid915059)

Nearest PDB structures (foldseek):
  5sv0-assembly2_J  TM=5.804E-01  e=2.613E-04  Escherichia coli DH1
  4tql-assembly1_A  TM=3.940E-01  e=1.007E+00  synthetic construct
  7sqc-assembly1_1X  TM=2.464E-01  e=2.691E+00  Chlamydomonas reinhardtii
  7sqc-assembly1_1V  TM=2.971E-01  e=4.853E+00  Chlamydomonas reinhardtii
  1qu7-assembly1_A  TM=2.516E-01  e=2.969E+00  Escherichia coli

Mean predicted aligned error: 7.8 Å